Protein AF-A0A0F9AA52-F1 (afdb_monomer)

pLDDT: mean 76.57, std 18.31, range [32.09, 97.06]

Nearest PDB structures (foldseek):
  6oxn-assembly1_A-2  TM=2.997E-01  e=2.440E-01  Escherichia coli BL21(DE3)
  8rly-assembly2_B  TM=2.394E-01  e=6.814E-01  Escherichia coli
  5o0i-assembly1_A  TM=4.677E-01  e=6.040E+00  Pyrococcus horikoshii OT3
  4ex4-assembly1_A  TM=4.366E-01  e=6.040E+00  Mycobacterium leprae Br4923
  4gh1-assembly1_A-2  TM=2.525E-01  e=6.040E+00  Zymomonas mobilis subsp. mobilis ZM4 = ATCC 31821

Organism: NCBI:txid412755

Structure (mmCIF, N/CA/C/O backbone):
data_AF-A0A0F9AA52-F1
#
_entry.id   AF-A0A0F9AA52-F1
#
loop_
_atom_site.group_PDB
_atom_site.id
_atom_site.type_symbol
_atom_site.label_atom_id
_atom_site.label_alt_id
_atom_site.label_comp_id
_atom_site.label_asym_id
_atom_site.label_entity_id
_atom_site.label_seq_id
_atom_site.pdbx_PDB_ins_code
_atom_site.Cartn_x
_atom_site.Cartn_y
_atom_site.Cartn_z
_atom_site.occupancy
_atom_site.B_iso_or_equiv
_atom_site.auth_seq_id
_atom_site.auth_comp_id
_atom_site.auth_asym_id
_atom_site.auth_atom_id
_atom_site.pdbx_PDB_model_num
ATOM 1 N N . MET A 1 1 ? -30.102 2.429 9.470 1.00 42.22 1 MET A N 1
ATOM 2 C CA . MET A 1 1 ? -28.925 2.432 8.576 1.00 42.22 1 MET A CA 1
ATOM 3 C C . MET A 1 1 ? -27.867 1.550 9.215 1.00 42.22 1 MET A C 1
ATOM 5 O O . MET A 1 1 ? -27.402 1.888 10.298 1.00 42.22 1 MET A O 1
ATOM 9 N N . SER A 1 2 ? -27.562 0.388 8.636 1.00 48.06 2 SER A N 1
ATOM 10 C C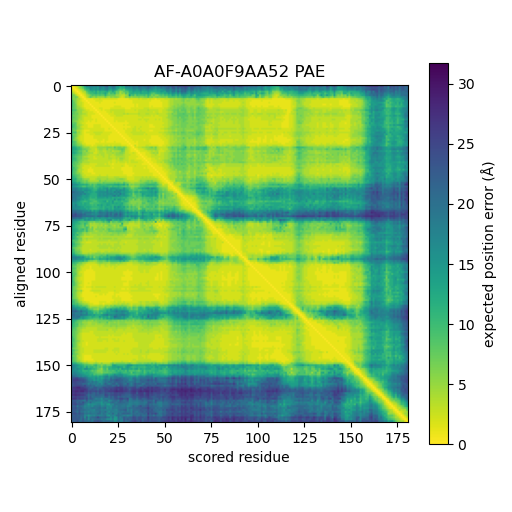A . SER A 1 2 ? -26.430 -0.429 9.088 1.00 48.06 2 SER A CA 1
ATOM 11 C C . SER A 1 2 ? -25.152 0.384 8.902 1.00 48.06 2 SER A C 1
ATOM 13 O O . SER A 1 2 ? -24.960 0.970 7.838 1.00 48.06 2 SER A O 1
ATOM 15 N N . LYS A 1 3 ? -24.297 0.462 9.927 1.00 56.09 3 LYS A N 1
ATOM 16 C CA . LYS A 1 3 ? -22.963 1.048 9.761 1.00 56.09 3 LYS A CA 1
ATOM 17 C C . LYS A 1 3 ? -22.238 0.217 8.706 1.00 56.09 3 LYS A C 1
ATOM 19 O O . LYS A 1 3 ? -22.010 -0.969 8.925 1.00 56.09 3 LYS A O 1
ATOM 24 N N . GLU A 1 4 ? -21.941 0.821 7.564 1.00 70.25 4 GLU A N 1
ATOM 25 C CA . GLU A 1 4 ? -21.125 0.190 6.535 1.00 70.25 4 GLU A CA 1
ATOM 26 C C . GLU A 1 4 ? -19.786 -0.224 7.162 1.00 70.25 4 GLU A C 1
ATOM 28 O O . GLU A 1 4 ? -19.151 0.562 7.876 1.00 70.25 4 GLU A O 1
ATOM 33 N N . LYS A 1 5 ? -19.397 -1.493 6.987 1.00 74.44 5 LYS A N 1
ATOM 34 C CA . LYS A 1 5 ? -18.153 -2.020 7.556 1.00 74.44 5 LYS A CA 1
ATOM 35 C C . LYS A 1 5 ? -16.998 -1.274 6.888 1.00 74.44 5 LYS A C 1
ATOM 37 O O . LYS A 1 5 ? -16.797 -1.399 5.685 1.00 74.44 5 LYS A O 1
ATOM 42 N N . ILE A 1 6 ? -16.251 -0.490 7.668 1.00 80.75 6 ILE A N 1
ATOM 43 C CA . ILE A 1 6 ? -15.079 0.242 7.174 1.00 80.75 6 ILE A CA 1
ATOM 44 C C . ILE A 1 6 ? -14.103 -0.770 6.571 1.00 80.75 6 ILE A C 1
ATOM 46 O O . ILE A 1 6 ? -13.576 -1.622 7.288 1.00 80.75 6 ILE A O 1
ATOM 50 N N . ARG A 1 7 ? -13.856 -0.660 5.264 1.00 89.81 7 ARG A N 1
ATOM 51 C CA . ARG A 1 7 ? -12.915 -1.528 4.553 1.00 89.81 7 ARG A CA 1
ATOM 52 C C . ARG A 1 7 ? -11.480 -1.135 4.894 1.00 89.81 7 ARG A C 1
ATOM 54 O O . ARG A 1 7 ? -11.094 0.029 4.724 1.00 89.81 7 ARG A O 1
ATOM 61 N N . LYS A 1 8 ? -10.702 -2.106 5.378 1.00 95.75 8 LYS A N 1
ATOM 62 C CA . LYS A 1 8 ? -9.285 -1.953 5.722 1.00 95.75 8 LYS A CA 1
ATOM 63 C C . LYS A 1 8 ? -8.436 -2.833 4.813 1.00 95.75 8 LYS A C 1
ATOM 65 O O . LYS A 1 8 ? -8.805 -3.975 4.552 1.00 95.75 8 LYS A O 1
ATOM 70 N N . VAL A 1 9 ? -7.292 -2.316 4.387 1.00 97.06 9 VAL A N 1
ATOM 71 C CA . VAL A 1 9 ? -6.284 -3.083 3.652 1.00 97.06 9 VAL A CA 1
ATOM 72 C C . VAL A 1 9 ? -4.943 -3.000 4.364 1.00 97.06 9 VAL A C 1
ATOM 74 O O . VAL A 1 9 ? -4.568 -1.937 4.863 1.00 97.06 9 VAL A O 1
ATOM 77 N N . ALA A 1 10 ? -4.230 -4.119 4.408 1.00 96.25 10 ALA A N 1
ATOM 78 C CA . ALA A 1 10 ? -2.835 -4.186 4.813 1.00 96.25 10 ALA A CA 1
ATOM 79 C C . ALA A 1 10 ? -1.986 -4.562 3.597 1.00 96.25 10 ALA A C 1
ATOM 81 O O . ALA A 1 10 ? -2.116 -5.661 3.069 1.00 96.25 10 ALA A O 1
ATOM 82 N N . ILE A 1 11 ? -1.129 -3.642 3.165 1.00 95.88 11 ILE A N 1
ATOM 83 C CA . ILE A 1 11 ? -0.103 -3.859 2.147 1.00 95.88 11 ILE A CA 1
ATOM 84 C C . ILE A 1 11 ? 1.142 -4.374 2.869 1.00 95.88 11 ILE A C 1
ATOM 86 O O . ILE A 1 11 ? 1.668 -3.697 3.757 1.00 95.88 11 ILE A O 1
ATOM 90 N N . VAL A 1 12 ? 1.584 -5.578 2.520 1.00 94.12 12 VAL A N 1
ATOM 91 C CA . VAL A 1 12 ? 2.629 -6.309 3.233 1.00 94.12 12 VAL A CA 1
ATOM 92 C C . VAL A 1 12 ? 3.787 -6.657 2.299 1.00 94.12 12 VAL A C 1
ATOM 94 O O . VAL A 1 12 ? 3.625 -7.366 1.305 1.00 94.12 12 VAL A O 1
ATOM 97 N N . GLY A 1 13 ? 4.964 -6.135 2.633 1.00 91.81 13 GLY A N 1
ATOM 98 C CA . GLY A 1 13 ? 6.239 -6.461 2.006 1.00 91.81 13 GLY A CA 1
ATOM 99 C C . GLY A 1 13 ? 6.989 -7.579 2.725 1.00 91.81 13 GLY A C 1
ATOM 100 O O . GLY A 1 13 ? 6.417 -8.313 3.525 1.00 91.81 13 GLY A O 1
ATOM 101 N N . ASN A 1 14 ? 8.274 -7.720 2.418 1.00 88.25 14 ASN A N 1
ATOM 102 C CA . ASN A 1 14 ? 9.142 -8.809 2.883 1.00 88.25 14 ASN A CA 1
ATOM 103 C C . ASN A 1 14 ? 10.130 -8.396 3.990 1.00 88.25 14 ASN A C 1
ATOM 105 O O . ASN A 1 14 ? 10.994 -9.174 4.386 1.00 88.25 14 ASN A O 1
ATOM 109 N N . HIS A 1 15 ? 10.036 -7.170 4.507 1.00 87.62 15 HIS A N 1
ATOM 110 C CA . HIS A 1 15 ? 10.884 -6.725 5.615 1.00 87.62 15 HIS A CA 1
ATOM 111 C C . HIS A 1 15 ? 10.317 -7.117 6.982 1.00 87.62 15 HIS A C 1
ATOM 113 O O . HIS A 1 15 ? 9.178 -7.563 7.112 1.00 87.62 15 HIS A O 1
ATOM 119 N N . ILE A 1 16 ? 11.125 -6.925 8.029 1.00 86.31 16 ILE A N 1
ATOM 120 C CA . ILE A 1 16 ? 10.879 -7.438 9.385 1.00 86.31 16 ILE A CA 1
ATOM 121 C C . ILE A 1 16 ? 9.518 -7.042 9.979 1.00 86.31 16 ILE A C 1
ATOM 123 O O . ILE A 1 16 ? 8.905 -7.852 10.670 1.00 86.31 16 ILE A O 1
ATOM 127 N N . THR A 1 17 ? 9.011 -5.847 9.660 1.00 87.12 17 THR A N 1
ATOM 128 C CA . THR A 1 17 ? 7.725 -5.336 10.166 1.00 87.12 17 THR A CA 1
ATOM 129 C C . THR A 1 17 ? 6.505 -6.001 9.516 1.00 87.12 17 THR A C 1
ATOM 131 O O . THR A 1 17 ? 5.385 -5.804 9.977 1.00 87.12 17 THR A O 1
ATOM 134 N N . SER A 1 18 ? 6.680 -6.841 8.485 1.00 90.25 18 SER A N 1
ATOM 135 C CA . SER A 1 18 ? 5.609 -7.702 7.940 1.00 90.25 18 SER A CA 1
ATOM 136 C C . SER A 1 18 ? 5.022 -8.652 8.991 1.00 90.25 18 SER A C 1
ATOM 138 O O . SER A 1 18 ? 3.844 -9.010 8.938 1.00 90.25 18 SER A O 1
ATOM 140 N N . ARG A 1 19 ? 5.831 -9.025 9.989 1.00 89.19 19 ARG A N 1
ATOM 141 C CA . ARG A 1 19 ? 5.448 -9.899 11.106 1.00 89.19 19 ARG A CA 1
ATOM 142 C C . ARG A 1 19 ? 4.463 -9.241 12.068 1.00 89.19 19 ARG A C 1
ATOM 144 O O . ARG A 1 19 ? 3.745 -9.954 12.763 1.00 89.19 19 ARG A O 1
ATOM 151 N N . ASP A 1 20 ? 4.408 -7.911 12.067 1.00 90.06 20 ASP A N 1
ATOM 152 C CA . ASP A 1 20 ? 3.518 -7.120 12.918 1.00 90.06 20 ASP A CA 1
ATOM 153 C C . ASP A 1 20 ? 2.136 -6.905 12.276 1.00 90.06 20 ASP A C 1
ATOM 155 O O . ASP A 1 20 ? 1.244 -6.317 12.894 1.00 90.06 20 ASP A O 1
ATOM 159 N N . ALA A 1 21 ? 1.938 -7.367 11.033 1.00 92.69 21 ALA A N 1
ATOM 160 C CA . ALA A 1 21 ? 0.642 -7.301 10.376 1.00 92.69 21 ALA A CA 1
ATOM 161 C C . ALA A 1 21 ? -0.396 -8.152 11.145 1.00 92.69 21 ALA A C 1
ATOM 163 O O . ALA A 1 21 ? -0.086 -9.262 11.591 1.00 92.69 21 ALA A O 1
ATOM 164 N N . PRO A 1 22 ? -1.645 -7.674 11.299 1.00 93.94 22 PRO A N 1
ATOM 165 C CA . PRO A 1 22 ? -2.657 -8.326 12.129 1.00 93.94 22 PRO A CA 1
ATOM 166 C C . PRO A 1 22 ? -3.325 -9.502 11.404 1.00 93.94 22 PRO A C 1
ATOM 168 O O . PRO A 1 22 ? -4.527 -9.478 11.176 1.00 93.94 22 PRO A O 1
ATOM 171 N N . TRP A 1 23 ? -2.556 -10.521 11.015 1.00 92.06 23 TRP A N 1
ATOM 172 C CA . TRP A 1 23 ? -2.975 -11.610 10.116 1.00 92.06 23 TRP A CA 1
ATOM 173 C C . TRP A 1 23 ? -4.284 -12.326 10.491 1.00 92.06 23 TRP A C 1
ATOM 175 O O . TRP A 1 23 ? -4.967 -12.845 9.608 1.00 92.06 23 TRP A O 1
ATOM 185 N N . ASP A 1 24 ? -4.643 -12.320 11.774 1.00 92.62 24 ASP A N 1
ATOM 186 C CA . ASP A 1 24 ? -5.857 -12.951 12.298 1.00 92.62 24 ASP A CA 1
ATOM 187 C C . ASP A 1 24 ? -7.088 -12.009 12.295 1.00 92.62 24 ASP A C 1
ATOM 189 O O . ASP A 1 24 ? -8.199 -12.446 12.579 1.00 92.62 24 ASP A O 1
ATOM 193 N N . ASP A 1 25 ? -6.935 -10.717 11.968 1.00 92.69 25 ASP A N 1
ATOM 194 C CA . ASP A 1 25 ? -8.041 -9.749 11.902 1.00 92.69 25 ASP A CA 1
ATOM 195 C C . ASP A 1 25 ? -8.786 -9.859 10.559 1.00 92.69 25 ASP A C 1
ATOM 197 O O . ASP A 1 25 ? -8.340 -9.377 9.513 1.00 92.69 25 ASP A O 1
ATOM 201 N N . GLU A 1 26 ? -9.969 -10.475 10.587 1.00 90.56 26 GLU A N 1
ATOM 202 C CA . GLU A 1 26 ? -10.873 -10.633 9.437 1.00 90.56 26 GLU A CA 1
ATOM 203 C C . GLU A 1 26 ? -11.421 -9.312 8.866 1.00 90.56 26 GLU A C 1
ATOM 205 O O . GLU A 1 26 ? -12.070 -9.299 7.819 1.00 90.56 26 GLU A O 1
ATOM 210 N N . ALA A 1 27 ? -11.205 -8.173 9.529 1.00 91.62 27 ALA A N 1
ATOM 211 C CA . ALA A 1 27 ? -11.545 -6.867 8.971 1.00 91.62 27 ALA A CA 1
ATOM 212 C C . ALA A 1 27 ? -10.534 -6.374 7.924 1.00 91.62 27 ALA A C 1
ATOM 214 O O . ALA A 1 27 ? -10.813 -5.370 7.264 1.00 91.62 27 ALA A O 1
ATOM 215 N N . PHE A 1 28 ? -9.380 -7.036 7.795 1.00 94.56 28 PHE A N 1
ATOM 216 C CA . PHE A 1 28 ? -8.339 -6.684 6.838 1.00 94.56 28 PHE A CA 1
ATOM 217 C C . PHE A 1 28 ? -8.375 -7.553 5.587 1.00 94.56 28 PHE A C 1
ATOM 219 O O . PHE A 1 28 ? -8.384 -8.785 5.666 1.00 94.56 28 PHE A O 1
ATOM 226 N N . ASP A 1 29 ? -8.263 -6.890 4.441 1.00 95.38 29 ASP A N 1
ATOM 227 C CA . ASP A 1 29 ? -7.790 -7.508 3.209 1.00 95.38 29 ASP A CA 1
ATOM 228 C C . ASP A 1 29 ? -6.262 -7.398 3.163 1.00 95.38 29 ASP A C 1
ATOM 230 O O . ASP A 1 29 ? -5.708 -6.301 3.239 1.00 95.38 29 ASP A O 1
ATOM 234 N N . PHE A 1 30 ? -5.569 -8.533 3.071 1.00 94.62 30 PHE A N 1
ATOM 235 C CA . PHE A 1 30 ? -4.106 -8.567 3.022 1.00 94.62 30 PHE A CA 1
ATOM 236 C C . PHE A 1 30 ? -3.618 -8.617 1.581 1.00 94.62 30 PHE A C 1
ATOM 238 O O . PHE A 1 30 ? -3.973 -9.525 0.826 1.00 94.62 30 PHE A O 1
ATOM 245 N N . TRP A 1 31 ? -2.818 -7.630 1.201 1.00 95.44 31 TRP A N 1
ATOM 246 C CA . TRP A 1 31 ? -2.202 -7.500 -0.111 1.00 95.44 31 TRP A CA 1
ATOM 247 C C . TRP A 1 31 ? -0.704 -7.696 0.037 1.00 95.44 31 TRP A C 1
ATOM 249 O O . TRP A 1 31 ? -0.084 -7.028 0.859 1.00 95.44 31 TRP A O 1
ATOM 259 N N . ILE A 1 32 ? -0.122 -8.591 -0.750 1.00 92.81 32 ILE A N 1
ATOM 260 C CA . ILE A 1 32 ? 1.312 -8.890 -0.686 1.00 92.81 32 ILE A CA 1
ATOM 261 C C . ILE A 1 32 ? 2.000 -8.520 -1.996 1.00 92.81 32 ILE A C 1
ATOM 263 O O . ILE A 1 32 ? 1.380 -8.572 -3.058 1.00 92.81 32 ILE A O 1
ATOM 267 N N . ILE A 1 33 ? 3.283 -8.180 -1.927 1.00 89.31 33 ILE A N 1
ATOM 268 C CA . ILE A 1 33 ? 4.146 -8.012 -3.108 1.00 89.31 33 ILE A CA 1
ATOM 269 C C . ILE A 1 33 ? 4.919 -9.299 -3.414 1.00 89.31 33 ILE A C 1
ATOM 271 O O . ILE A 1 33 ? 5.107 -10.139 -2.535 1.00 89.31 33 ILE A O 1
ATOM 275 N N . ASN A 1 34 ? 5.411 -9.433 -4.647 1.00 81.25 34 ASN A N 1
ATOM 276 C CA . ASN A 1 34 ? 6.271 -10.526 -5.131 1.00 81.25 34 ASN A CA 1
ATOM 277 C C . ASN A 1 34 ? 7.322 -11.026 -4.122 1.00 81.25 34 ASN A C 1
ATOM 279 O O . ASN A 1 34 ? 7.443 -12.230 -3.909 1.00 81.25 34 ASN A O 1
ATOM 283 N N . GLY A 1 35 ? 8.043 -10.125 -3.449 1.00 79.31 35 GLY A N 1
ATOM 284 C CA . GLY A 1 35 ? 9.078 -10.512 -2.488 1.00 79.31 35 GLY A CA 1
ATOM 285 C C . GLY A 1 35 ? 8.554 -11.181 -1.212 1.00 79.31 35 GLY A C 1
ATOM 286 O O . GLY A 1 35 ? 9.306 -11.901 -0.564 1.00 79.31 35 GLY A O 1
ATOM 287 N N . ALA A 1 36 ? 7.289 -10.956 -0.847 1.00 85.19 36 ALA A N 1
ATOM 288 C CA . ALA A 1 36 ? 6.723 -11.338 0.449 1.00 85.19 36 ALA A CA 1
ATOM 289 C C . ALA A 1 36 ? 6.115 -12.747 0.467 1.00 85.19 36 ALA A C 1
ATOM 291 O O . ALA A 1 36 ? 5.778 -13.254 1.533 1.00 85.19 36 ALA A O 1
ATOM 292 N N . ILE A 1 37 ? 5.975 -13.400 -0.692 1.00 81.56 37 ILE A N 1
ATOM 293 C CA . ILE A 1 37 ? 5.234 -14.663 -0.831 1.00 81.56 37 ILE A CA 1
ATOM 294 C C . ILE A 1 37 ? 5.744 -15.783 0.093 1.00 81.56 37 ILE A C 1
ATOM 296 O O . ILE A 1 37 ? 4.960 -16.597 0.576 1.00 81.56 37 ILE A O 1
ATOM 300 N N . LYS A 1 38 ? 7.051 -15.804 0.378 1.00 79.88 38 LYS A N 1
ATOM 301 C CA . LYS A 1 38 ? 7.685 -16.794 1.264 1.00 79.88 38 LYS A CA 1
ATOM 302 C C . LYS A 1 38 ? 7.475 -16.487 2.748 1.00 79.88 38 LYS A C 1
ATOM 304 O O . LYS A 1 38 ? 7.453 -17.405 3.557 1.00 79.88 38 LYS A O 1
ATOM 309 N N . ASP A 1 39 ? 7.302 -15.217 3.101 1.00 81.88 39 ASP A N 1
ATOM 310 C CA . ASP A 1 39 ? 7.172 -14.766 4.492 1.00 81.88 39 ASP A CA 1
ATOM 311 C C . ASP A 1 39 ? 5.733 -14.872 5.018 1.00 81.88 39 ASP A C 1
ATOM 313 O O . ASP A 1 39 ? 5.482 -14.729 6.216 1.00 81.88 39 ASP A O 1
ATOM 317 N N . VAL A 1 40 ? 4.779 -15.136 4.122 1.00 82.50 40 VAL A N 1
ATOM 318 C CA . VAL A 1 40 ? 3.338 -15.183 4.411 1.00 82.50 40 VAL A CA 1
ATOM 319 C C . VAL A 1 40 ? 2.747 -16.584 4.239 1.00 82.50 40 VAL A C 1
ATOM 321 O O . VAL A 1 40 ? 1.531 -16.744 4.124 1.00 82.50 40 VAL A O 1
ATOM 324 N N . GLU A 1 41 ? 3.588 -17.620 4.228 1.00 82.56 41 GLU A N 1
ATOM 325 C CA . GLU A 1 41 ? 3.130 -19.007 4.155 1.00 82.56 41 GLU A CA 1
ATOM 326 C C . GLU A 1 41 ? 2.133 -19.320 5.289 1.00 82.56 41 GLU A C 1
ATOM 328 O O . GLU A 1 41 ? 2.341 -18.987 6.458 1.00 82.56 41 GLU A O 1
ATOM 333 N N . GLY A 1 42 ? 0.998 -19.927 4.926 1.00 83.44 42 GLY A N 1
ATOM 334 C CA . GLY A 1 42 ? -0.091 -20.233 5.857 1.00 83.44 42 GLY A CA 1
ATOM 335 C C . GLY A 1 42 ? -0.926 -19.026 6.308 1.00 83.44 42 GLY A C 1
ATOM 336 O O . GLY A 1 42 ? -1.817 -19.195 7.140 1.00 83.44 42 GLY A O 1
ATOM 337 N N . LYS A 1 43 ? -0.678 -17.819 5.783 1.00 88.62 43 LYS A N 1
ATOM 338 C CA . LYS A 1 43 ? -1.475 -16.620 6.082 1.00 88.62 43 LYS A CA 1
ATOM 339 C C . LYS A 1 43 ? -2.634 -16.440 5.103 1.00 88.62 43 LYS A C 1
ATOM 341 O O . LYS A 1 43 ? -2.586 -16.874 3.954 1.00 88.62 43 LYS A O 1
ATOM 346 N N . ARG A 1 44 ? -3.685 -15.749 5.558 1.00 89.12 44 ARG A N 1
ATOM 347 C CA . ARG A 1 44 ? -4.798 -15.322 4.703 1.00 89.12 44 ARG A CA 1
ATOM 348 C C . ARG A 1 44 ? -4.356 -14.123 3.870 1.00 89.12 44 ARG A C 1
ATOM 350 O O . ARG A 1 44 ? -4.175 -13.033 4.402 1.00 89.12 44 ARG A O 1
ATOM 357 N N . VAL A 1 45 ? -4.222 -14.330 2.567 1.00 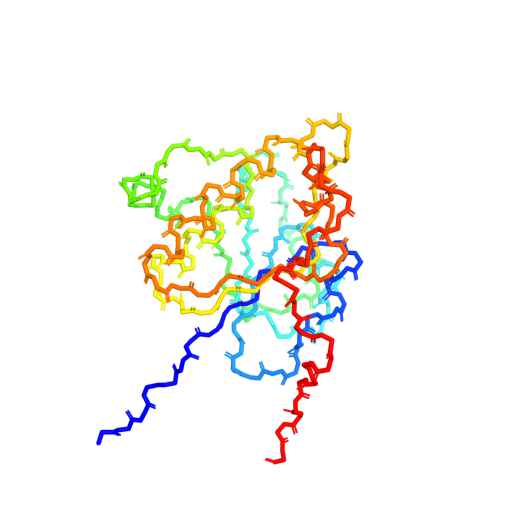90.56 45 VAL A N 1
ATOM 358 C CA . VAL A 1 45 ? -3.891 -13.293 1.585 1.00 90.56 45 VAL A CA 1
ATOM 359 C C . VAL A 1 45 ? -5.108 -13.090 0.691 1.00 90.56 45 VAL A C 1
ATOM 361 O O . VAL A 1 45 ? -5.706 -14.060 0.244 1.00 90.56 45 VAL A O 1
ATOM 364 N N . ALA A 1 46 ? -5.504 -11.839 0.470 1.00 91.56 46 ALA A N 1
ATOM 365 C CA . ALA A 1 46 ? -6.601 -11.496 -0.433 1.00 91.56 46 ALA A CA 1
ATOM 366 C C . ALA A 1 46 ? -6.096 -11.290 -1.867 1.00 91.56 46 ALA A C 1
ATOM 368 O O . ALA A 1 46 ? -6.736 -11.735 -2.816 1.00 91.56 46 ALA A O 1
ATOM 369 N N . LYS A 1 47 ? -4.949 -10.615 -2.023 1.00 91.19 47 LYS A N 1
ATOM 370 C CA . LYS A 1 47 ? -4.352 -10.324 -3.330 1.00 91.19 47 LYS A CA 1
ATOM 371 C C . LYS A 1 47 ? -2.834 -10.453 -3.298 1.00 91.19 47 LYS A C 1
ATOM 373 O O . LYS A 1 47 ? -2.192 -9.975 -2.361 1.00 91.19 47 LYS A O 1
ATOM 378 N N . TRP A 1 48 ? -2.270 -11.041 -4.345 1.00 89.44 48 TRP A N 1
ATOM 379 C CA . TRP A 1 48 ? -0.838 -11.017 -4.618 1.00 89.44 48 TRP A CA 1
ATOM 380 C C . TRP A 1 48 ? -0.575 -10.099 -5.805 1.00 89.44 48 TRP A C 1
ATOM 382 O O . TRP A 1 48 ? -1.095 -10.318 -6.892 1.00 89.44 48 TRP A O 1
ATOM 392 N N . PHE A 1 49 ? 0.225 -9.061 -5.597 1.00 88.31 49 PHE A N 1
ATOM 393 C CA . PHE A 1 49 ? 0.610 -8.142 -6.651 1.00 88.31 49 PHE A CA 1
ATOM 394 C C . PHE A 1 49 ? 1.984 -8.498 -7.176 1.00 88.31 49 PHE A C 1
ATOM 396 O O . PHE A 1 49 ? 2.997 -8.395 -6.473 1.00 88.31 49 PHE A O 1
ATOM 403 N N . ASP A 1 50 ? 1.987 -8.868 -8.446 1.00 83.44 50 ASP A N 1
ATOM 404 C CA . ASP A 1 50 ? 3.193 -9.069 -9.213 1.00 83.44 50 ASP A CA 1
ATOM 405 C C . ASP A 1 50 ? 3.133 -8.210 -10.468 1.00 83.44 50 ASP A C 1
ATOM 407 O O . ASP A 1 50 ? 2.725 -8.638 -11.546 1.00 83.44 50 ASP A O 1
ATOM 411 N N . LEU A 1 51 ? 3.503 -6.948 -10.273 1.00 80.38 51 LEU A N 1
ATOM 412 C CA . LEU A 1 51 ? 3.489 -5.921 -11.307 1.00 80.38 51 LEU A CA 1
ATOM 413 C C . LEU A 1 51 ? 4.749 -5.960 -12.181 1.00 80.38 51 LEU A C 1
ATOM 415 O O . LEU A 1 51 ? 5.042 -4.987 -12.866 1.00 80.38 51 LEU A O 1
ATOM 419 N N . HIS A 1 52 ? 5.523 -7.045 -12.141 1.00 78.38 52 HIS A N 1
ATOM 420 C CA . HIS A 1 52 ? 6.592 -7.242 -13.110 1.00 78.38 52 HIS A CA 1
ATOM 421 C C . HIS A 1 52 ? 5.987 -7.651 -14.448 1.00 78.38 52 HIS A C 1
ATOM 423 O O . HIS A 1 52 ? 4.914 -8.250 -14.518 1.00 78.38 52 HIS A O 1
ATOM 429 N N . ASP A 1 53 ? 6.708 -7.379 -15.525 1.00 72.00 53 ASP A N 1
ATOM 430 C CA . ASP A 1 53 ? 6.426 -8.027 -16.794 1.00 72.00 53 ASP A CA 1
ATOM 431 C C . ASP A 1 53 ? 6.780 -9.518 -16.670 1.00 72.00 53 ASP A C 1
ATOM 433 O O . ASP A 1 53 ? 7.944 -9.888 -16.489 1.00 72.00 53 ASP A O 1
ATOM 437 N N . TRP A 1 54 ? 5.771 -10.388 -16.735 1.00 69.06 54 TRP A N 1
ATOM 438 C CA . TRP A 1 54 ? 5.950 -11.835 -16.586 1.00 69.06 54 TRP A CA 1
ATOM 439 C C . TRP A 1 54 ? 6.778 -12.448 -17.715 1.00 69.06 54 TRP A C 1
ATOM 441 O O . TRP A 1 54 ? 7.407 -13.487 -17.505 1.00 69.06 54 TRP A O 1
ATOM 451 N N . SER A 1 55 ? 6.843 -11.791 -18.878 1.00 66.25 55 SER A N 1
ATOM 452 C CA . SER A 1 55 ? 7.750 -12.196 -19.954 1.00 66.25 55 SER A CA 1
ATOM 453 C C . SER A 1 55 ? 9.223 -12.000 -19.573 1.00 66.25 55 SER A C 1
ATOM 455 O O . SER A 1 55 ? 10.092 -12.707 -20.079 1.00 66.25 55 SER A O 1
ATOM 457 N N . ILE A 1 56 ? 9.499 -11.095 -18.628 1.00 60.56 56 ILE A N 1
ATOM 458 C CA . ILE A 1 56 ? 10.839 -10.764 -18.133 1.00 60.56 56 ILE A CA 1
ATOM 459 C C . ILE A 1 56 ? 11.145 -11.512 -16.828 1.00 60.56 56 ILE A C 1
ATOM 461 O O . ILE A 1 56 ? 12.281 -11.926 -16.595 1.00 60.56 56 ILE A O 1
ATOM 465 N N . ALA A 1 57 ? 10.136 -11.732 -15.983 1.00 61.06 57 ALA A N 1
ATOM 466 C CA . ALA A 1 57 ? 10.301 -12.325 -14.657 1.00 61.06 57 ALA A CA 1
ATOM 467 C C . ALA A 1 57 ? 10.595 -13.842 -14.658 1.00 61.06 57 ALA A C 1
ATOM 469 O O . ALA A 1 57 ? 10.853 -14.413 -13.599 1.00 61.06 57 ALA A O 1
ATOM 470 N N . ASN A 1 58 ? 10.606 -14.501 -15.827 1.00 59.06 58 ASN A N 1
ATOM 471 C CA . ASN A 1 58 ? 10.890 -15.936 -15.987 1.00 59.06 58 ASN A CA 1
ATOM 472 C C . ASN A 1 58 ? 10.056 -16.837 -15.055 1.00 59.06 58 ASN A C 1
ATOM 474 O O . ASN A 1 58 ? 10.530 -17.881 -14.593 1.00 59.06 58 ASN A O 1
ATOM 478 N N . TYR A 1 59 ? 8.807 -16.457 -14.774 1.00 63.72 59 TYR A N 1
ATOM 479 C CA . TYR A 1 59 ? 7.906 -17.293 -13.991 1.00 63.72 59 TYR A CA 1
ATOM 480 C C . TYR A 1 59 ? 7.532 -18.537 -14.791 1.00 63.72 59 TYR A C 1
ATOM 482 O O . TYR A 1 59 ? 6.676 -18.523 -15.672 1.00 63.72 59 TYR A O 1
ATOM 490 N N . THR A 1 60 ? 8.212 -19.640 -14.496 1.00 62.56 60 THR A N 1
ATOM 491 C CA . THR A 1 60 ? 7.871 -20.941 -15.062 1.00 62.56 60 THR A CA 1
ATOM 492 C C . THR A 1 60 ? 6.662 -21.520 -14.323 1.00 62.56 60 THR A C 1
ATOM 494 O O . THR A 1 60 ? 6.476 -21.253 -13.132 1.00 62.56 60 THR A O 1
ATOM 497 N N . PRO A 1 61 ? 5.858 -22.385 -14.966 1.00 64.94 61 PRO A N 1
ATOM 498 C CA . PRO A 1 61 ? 4.841 -23.164 -14.264 1.00 64.94 61 PRO A CA 1
ATOM 499 C C . PRO A 1 61 ? 5.391 -23.919 -13.042 1.00 64.94 61 PRO A C 1
ATOM 501 O O . PRO A 1 61 ? 4.654 -24.151 -12.090 1.00 64.94 61 PRO A O 1
ATOM 504 N N . ASP A 1 62 ? 6.680 -24.275 -13.041 1.00 67.00 62 ASP A N 1
ATOM 505 C CA . ASP A 1 62 ? 7.363 -24.882 -11.894 1.00 67.00 62 ASP A CA 1
ATOM 506 C C . ASP A 1 62 ? 7.588 -23.902 -10.738 1.00 67.00 62 ASP A C 1
ATOM 508 O O . ASP A 1 62 ? 7.387 -24.281 -9.588 1.00 67.00 62 ASP A O 1
ATOM 512 N N . TYR A 1 63 ? 7.913 -22.633 -11.008 1.00 68.44 63 TYR A N 1
ATOM 513 C CA . TYR A 1 63 ? 8.010 -21.613 -9.959 1.00 68.44 63 TYR A CA 1
ATOM 514 C C . TYR A 1 63 ? 6.697 -21.494 -9.175 1.00 68.44 63 TYR A C 1
ATOM 516 O O . TYR A 1 63 ? 6.707 -21.508 -7.946 1.00 68.44 63 TYR A O 1
ATOM 524 N N . LEU A 1 64 ? 5.560 -21.477 -9.881 1.00 67.94 64 LEU A N 1
ATOM 525 C CA . LEU A 1 64 ? 4.232 -21.402 -9.264 1.00 67.94 64 LEU A CA 1
ATOM 526 C C . LEU A 1 64 ? 3.898 -22.639 -8.413 1.00 67.94 64 LEU A C 1
ATOM 528 O O . LEU A 1 64 ? 3.213 -22.509 -7.404 1.00 67.94 64 LEU A O 1
ATOM 532 N N . LYS A 1 65 ? 4.415 -23.829 -8.758 1.00 66.81 65 LYS A N 1
ATOM 533 C CA . LYS A 1 65 ? 4.239 -25.052 -7.943 1.00 66.81 65 LYS A CA 1
ATOM 534 C C . LYS A 1 65 ? 4.958 -24.981 -6.595 1.00 66.81 65 LYS A C 1
ATOM 536 O O . LYS A 1 65 ? 4.584 -25.705 -5.677 1.00 66.81 65 LYS A O 1
ATOM 541 N N . HIS A 1 66 ? 5.989 -24.146 -6.482 1.00 64.69 66 HIS A N 1
ATOM 542 C CA . HIS A 1 66 ? 6.752 -23.950 -5.250 1.00 64.69 66 HIS A CA 1
ATOM 543 C C . HIS A 1 66 ? 6.215 -22.821 -4.376 1.00 64.69 66 HIS A C 1
ATOM 545 O O . HIS A 1 66 ? 6.737 -22.609 -3.284 1.00 64.69 66 HIS A O 1
ATOM 551 N N . ILE A 1 67 ? 5.190 -22.103 -4.8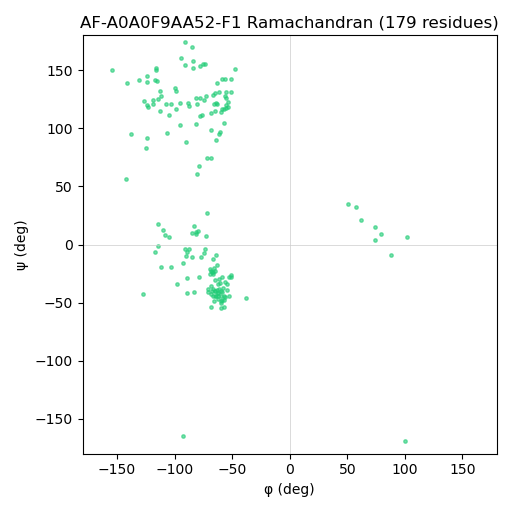34 1.00 64.25 67 ILE A N 1
ATOM 552 C CA . ILE A 1 67 ? 4.510 -21.102 -4.027 1.00 64.25 67 ILE A CA 1
ATOM 553 C C . ILE A 1 67 ? 3.569 -21.857 -3.081 1.00 64.25 67 ILE A C 1
ATOM 555 O O . ILE A 1 67 ? 2.578 -22.426 -3.539 1.00 64.25 67 ILE A O 1
ATOM 559 N N . PRO A 1 68 ? 3.841 -21.885 -1.762 1.00 54.81 68 PRO A N 1
ATOM 560 C CA . PRO A 1 68 ? 3.068 -22.682 -0.804 1.00 54.81 68 PRO A CA 1
ATOM 561 C C . PRO A 1 68 ? 1.669 -22.106 -0.536 1.00 54.81 68 PRO A C 1
ATOM 563 O O . PRO A 1 68 ? 0.926 -22.566 0.334 1.00 54.81 68 PRO A O 1
ATOM 566 N N . VAL A 1 69 ? 1.285 -21.082 -1.288 1.00 53.91 69 VAL A N 1
ATOM 567 C CA . VAL A 1 69 ? 0.029 -20.379 -1.135 1.00 53.91 69 VAL A CA 1
ATOM 568 C C . VAL A 1 69 ? -0.948 -21.007 -2.127 1.00 53.91 69 VAL A C 1
ATOM 570 O O . VAL A 1 69 ? -0.868 -20.803 -3.335 1.00 53.91 69 VAL A O 1
ATOM 573 N N . LYS A 1 70 ? -1.852 -21.847 -1.610 1.00 51.94 70 LYS A N 1
ATOM 574 C CA . LYS A 1 70 ? -2.996 -22.384 -2.366 1.00 51.94 70 LYS A CA 1
ATOM 575 C C . LYS A 1 70 ? -3.721 -21.247 -3.119 1.00 51.94 70 LYS A C 1
ATOM 577 O O . LYS A 1 70 ? -3.753 -20.134 -2.602 1.00 51.94 70 LYS A O 1
ATOM 582 N N . PRO A 1 71 ? -4.374 -21.524 -4.265 1.00 49.53 71 PRO A N 1
ATOM 583 C CA . PRO A 1 71 ? -4.821 -20.532 -5.261 1.00 49.53 71 PRO A CA 1
ATOM 584 C C . PRO A 1 71 ? -6.010 -19.643 -4.836 1.00 49.53 71 PRO A C 1
ATOM 586 O O . PRO A 1 71 ? -6.784 -19.200 -5.672 1.00 49.53 71 PRO A O 1
ATOM 589 N N . ALA A 1 72 ? -6.214 -19.403 -3.541 1.00 55.88 72 ALA A N 1
ATOM 590 C CA . ALA A 1 72 ? -7.378 -18.693 -3.015 1.00 55.88 72 ALA A CA 1
ATOM 591 C C . ALA A 1 72 ? -7.243 -17.158 -3.023 1.00 55.88 72 ALA A C 1
ATOM 593 O O . ALA A 1 72 ? -8.069 -16.484 -2.412 1.00 55.88 72 ALA A O 1
ATOM 594 N N . PHE A 1 73 ? -6.212 -16.606 -3.663 1.00 65.62 73 PHE A N 1
ATOM 595 C CA . PHE A 1 73 ? -5.994 -15.165 -3.749 1.00 65.62 73 PHE A CA 1
ATOM 596 C C . PHE A 1 73 ? -5.890 -14.733 -5.210 1.00 65.62 73 PHE A C 1
ATOM 598 O O . PHE A 1 73 ? -5.352 -15.463 -6.045 1.00 65.62 73 PHE A O 1
ATOM 605 N N . ASP A 1 74 ? -6.395 -13.536 -5.505 1.00 78.81 74 ASP A N 1
ATOM 606 C CA . ASP A 1 74 ? -6.281 -12.969 -6.846 1.00 78.81 74 ASP A CA 1
ATOM 607 C C . ASP A 1 74 ? -4.833 -12.538 -7.071 1.00 78.81 74 ASP A C 1
ATOM 609 O O . ASP A 1 74 ? -4.267 -11.783 -6.270 1.00 78.81 74 ASP A O 1
ATOM 613 N N . ILE A 1 75 ? -4.239 -12.983 -8.171 1.00 79.69 75 ILE A N 1
ATOM 614 C CA . ILE A 1 75 ? -3.008 -12.379 -8.666 1.00 79.69 75 ILE A CA 1
ATOM 615 C C . ILE A 1 75 ? -3.420 -11.130 -9.433 1.00 79.69 75 ILE A C 1
ATOM 617 O O . ILE A 1 75 ? -4.275 -11.217 -10.302 1.00 79.69 75 ILE A O 1
ATOM 621 N N . VAL A 1 76 ? -2.848 -9.981 -9.083 1.00 79.62 76 VAL A N 1
ATOM 622 C CA . VAL A 1 76 ? -3.016 -8.743 -9.843 1.00 79.62 76 VAL A CA 1
ATOM 623 C C . VAL A 1 76 ? -1.729 -8.489 -10.607 1.00 79.62 76 VAL A C 1
ATOM 625 O O . VAL A 1 76 ? -0.681 -8.201 -10.017 1.00 79.62 76 VAL A O 1
ATOM 628 N N . THR A 1 77 ? -1.834 -8.621 -11.920 1.00 79.69 77 THR A N 1
ATOM 629 C CA . THR A 1 77 ? -0.762 -8.364 -12.883 1.00 79.69 77 THR A CA 1
ATOM 630 C C . THR A 1 77 ? -0.793 -6.916 -13.373 1.00 79.69 77 THR A C 1
ATOM 632 O O . THR A 1 77 ? -1.712 -6.155 -13.058 1.00 79.69 77 THR A O 1
ATOM 635 N N . MET A 1 78 ? 0.210 -6.511 -14.162 1.00 75.44 78 MET A N 1
ATOM 636 C CA . MET A 1 78 ? 0.188 -5.187 -14.791 1.00 75.44 78 MET A CA 1
ATOM 637 C C . MET A 1 78 ? -1.043 -4.969 -15.681 1.00 75.44 78 MET A C 1
ATOM 639 O O . MET A 1 78 ? -1.589 -3.871 -15.681 1.00 75.44 78 MET A O 1
ATOM 643 N N . ASP A 1 79 ? -1.502 -5.994 -16.399 1.00 76.25 79 ASP A N 1
ATOM 644 C CA . ASP A 1 79 ? -2.622 -5.866 -17.340 1.00 76.25 79 ASP A CA 1
ATOM 645 C C . ASP A 1 79 ? -3.969 -5.632 -16.634 1.00 76.25 79 ASP A C 1
ATOM 647 O O . ASP A 1 79 ? -4.884 -5.038 -17.202 1.00 76.25 79 ASP A O 1
ATOM 651 N N . GLU A 1 80 ? -4.092 -6.071 -15.381 1.00 81.38 80 GLU A N 1
ATOM 652 C CA . GLU A 1 80 ? -5.304 -5.922 -14.565 1.00 81.38 80 GLU A CA 1
ATOM 653 C C . GLU A 1 80 ? -5.291 -4.655 -13.706 1.00 81.38 80 GLU A C 1
ATOM 655 O O . GLU A 1 80 ? -6.320 -4.240 -13.165 1.00 81.38 80 GLU A O 1
ATOM 660 N N . TYR A 1 81 ? -4.120 -4.046 -13.538 1.00 83.31 81 TYR A N 1
ATOM 661 C CA . TYR A 1 81 ? -3.958 -2.859 -12.722 1.00 83.31 81 TYR A CA 1
ATOM 662 C C . TYR A 1 81 ? -4.448 -1.618 -13.500 1.00 83.31 81 TYR A C 1
ATOM 664 O O . TYR A 1 81 ? -3.964 -1.362 -14.605 1.00 83.31 81 TYR A O 1
ATOM 672 N N . PRO A 1 82 ? -5.377 -0.802 -12.956 1.00 90.00 82 PRO A N 1
ATOM 673 C CA . PRO A 1 82 ? -5.984 0.323 -13.675 1.00 90.00 82 PRO A CA 1
ATOM 674 C C . PRO A 1 82 ? -5.044 1.538 -13.698 1.00 90.00 82 PRO A C 1
ATOM 676 O O . PRO A 1 82 ? -5.269 2.557 -13.040 1.00 90.00 82 PRO A O 1
ATOM 679 N N . TYR A 1 83 ? -3.925 1.402 -14.416 1.00 88.38 83 TYR A N 1
ATOM 680 C CA . TYR A 1 83 ? -2.841 2.383 -14.446 1.00 88.38 83 TYR A CA 1
ATOM 681 C C . TYR A 1 83 ? -3.322 3.762 -14.872 1.00 88.38 83 TYR A C 1
ATOM 683 O O . TYR A 1 83 ? -2.957 4.746 -14.236 1.00 88.38 83 TYR A O 1
ATOM 691 N N . ARG A 1 84 ? -4.140 3.840 -15.926 1.00 90.56 84 ARG A N 1
ATOM 692 C CA . ARG A 1 84 ? -4.589 5.123 -16.479 1.00 90.56 84 ARG A CA 1
ATOM 693 C C . ARG A 1 84 ? -5.462 5.867 -15.481 1.00 90.56 84 ARG A C 1
ATOM 695 O O . ARG A 1 84 ? -5.186 7.016 -15.170 1.00 90.56 84 ARG A O 1
ATOM 702 N N . GLU A 1 85 ? -6.446 5.186 -14.911 1.00 94.00 85 GLU A N 1
ATOM 703 C CA . GLU A 1 85 ? -7.375 5.753 -13.939 1.00 94.00 85 GLU A CA 1
ATOM 704 C C . GLU A 1 85 ? -6.653 6.201 -12.664 1.00 94.00 85 GLU A C 1
ATOM 706 O O . GLU A 1 85 ? -6.963 7.248 -12.094 1.00 94.00 85 GLU A O 1
ATOM 711 N N . ILE A 1 86 ? -5.672 5.417 -12.213 1.00 92.31 86 ILE A N 1
ATOM 712 C CA . ILE A 1 86 ? -4.845 5.761 -11.056 1.00 92.31 86 ILE A CA 1
ATOM 713 C C . ILE A 1 86 ? -3.932 6.948 -11.360 1.00 92.31 86 ILE A C 1
ATOM 715 O O . ILE A 1 86 ? -3.818 7.845 -10.523 1.00 92.31 86 ILE A O 1
ATOM 719 N N . MET A 1 87 ? -3.315 6.983 -12.542 1.00 90.81 87 MET A N 1
ATOM 720 C CA . MET A 1 87 ? -2.448 8.082 -12.968 1.00 90.81 87 MET A CA 1
ATOM 721 C C . MET A 1 87 ? -3.220 9.391 -13.123 1.00 90.81 87 MET A C 1
ATOM 723 O O . MET A 1 87 ? -2.781 10.425 -12.623 1.00 90.81 87 MET A O 1
ATOM 727 N N . ASP A 1 88 ? -4.400 9.343 -13.737 1.00 93.31 88 ASP A N 1
ATOM 728 C CA . ASP A 1 88 ? -5.264 10.512 -13.907 1.00 93.31 88 ASP A CA 1
ATOM 729 C C . ASP A 1 88 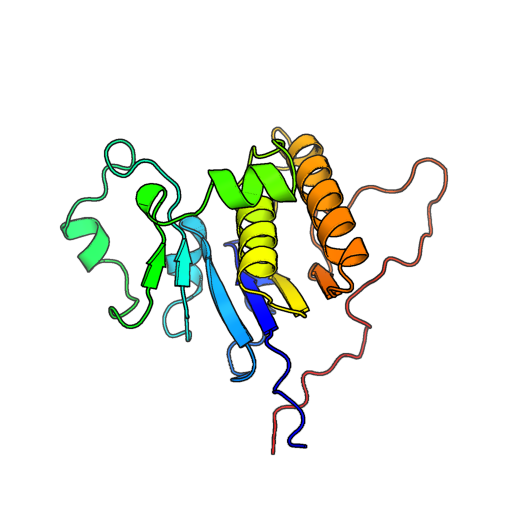? -5.715 11.085 -12.557 1.00 93.31 88 ASP A C 1
ATOM 731 O O . ASP A 1 88 ? -5.851 12.299 -12.403 1.00 93.31 88 ASP A O 1
ATOM 735 N N . ARG A 1 89 ? -5.916 10.222 -11.552 1.00 93.81 89 ARG A N 1
ATOM 736 C CA . ARG A 1 89 ? -6.369 10.631 -10.217 1.00 93.81 89 ARG A CA 1
ATOM 737 C C . ARG A 1 89 ? -5.246 11.116 -9.304 1.00 93.81 89 ARG A C 1
ATOM 739 O O . ARG A 1 89 ? -5.446 12.068 -8.553 1.00 93.81 89 ARG A O 1
ATOM 746 N N . TYR A 1 90 ? -4.096 10.447 -9.319 1.00 92.31 90 TYR A N 1
ATOM 747 C CA . TYR A 1 90 ? -3.047 10.631 -8.309 1.00 92.31 90 TYR A CA 1
ATOM 748 C C . TYR A 1 90 ? -1.716 11.166 -8.871 1.00 92.31 90 TYR A C 1
ATOM 750 O O . TYR A 1 90 ? -0.821 11.524 -8.099 1.00 92.31 90 TYR A O 1
ATOM 758 N N . GLY A 1 91 ? -1.588 11.294 -10.195 1.00 89.12 91 GLY A N 1
ATOM 759 C CA . GLY A 1 91 ? -0.405 11.807 -10.888 1.00 89.12 91 GLY A CA 1
ATOM 760 C C . GLY A 1 91 ? 0.484 10.708 -11.477 1.00 89.12 91 GLY A C 1
ATOM 761 O O . GLY A 1 91 ? 0.104 9.548 -11.536 1.00 89.12 91 GLY A O 1
ATOM 762 N N . TYR A 1 92 ? 1.685 11.076 -11.930 1.00 83.69 92 TYR A N 1
ATOM 763 C CA . TYR A 1 92 ? 2.572 10.211 -12.733 1.00 83.69 92 TYR A CA 1
ATOM 764 C C . TYR A 1 92 ? 3.834 9.731 -11.991 1.00 83.69 92 TYR A C 1
ATOM 766 O O . TYR A 1 92 ? 4.762 9.221 -12.610 1.00 83.69 92 TYR A O 1
ATOM 774 N N . LEU A 1 93 ? 3.896 9.907 -10.670 1.00 72.81 93 LEU A N 1
ATOM 775 C CA . LEU A 1 93 ? 5.076 9.584 -9.864 1.00 72.81 93 LEU A CA 1
ATOM 776 C C . LEU A 1 93 ? 5.026 8.134 -9.356 1.00 72.81 93 LEU A C 1
ATOM 778 O O . LEU A 1 93 ? 4.529 7.878 -8.258 1.00 72.81 93 LEU A O 1
ATOM 782 N N . TRP A 1 94 ? 5.542 7.191 -10.153 1.00 76.25 94 TRP A N 1
ATOM 783 C CA . TRP A 1 94 ? 5.488 5.753 -9.854 1.00 76.25 94 TRP A CA 1
ATOM 784 C C . TRP A 1 94 ? 6.817 5.055 -10.164 1.00 76.25 94 TRP A C 1
ATOM 786 O O . TRP A 1 94 ? 7.060 4.645 -11.291 1.00 76.25 94 TRP A O 1
ATOM 796 N N . GLU A 1 95 ? 7.667 4.897 -9.151 1.00 76.44 95 GLU A N 1
ATOM 797 C CA . GLU A 1 95 ? 8.962 4.186 -9.271 1.00 76.44 95 GLU A CA 1
ATOM 798 C C . GLU A 1 95 ? 8.997 2.889 -8.441 1.00 76.44 95 GLU A C 1
ATOM 800 O O . GLU A 1 95 ? 10.000 2.186 -8.382 1.00 76.44 95 GLU A O 1
ATOM 805 N N . ASN A 1 96 ? 7.916 2.576 -7.725 1.00 81.56 96 ASN A N 1
ATOM 806 C CA . ASN A 1 96 ? 7.855 1.464 -6.784 1.00 81.56 96 ASN A CA 1
ATOM 807 C C . ASN A 1 96 ? 6.419 0.954 -6.604 1.00 81.56 96 ASN A C 1
ATOM 809 O O . ASN A 1 96 ? 5.446 1.703 -6.674 1.00 81.56 96 ASN A O 1
ATOM 813 N N . SER A 1 97 ? 6.287 -0.338 -6.310 1.00 86.81 97 SER A N 1
ATOM 814 C CA . SER A 1 97 ? 4.986 -1.004 -6.188 1.00 86.81 97 SER A CA 1
ATOM 815 C C . SER A 1 97 ? 4.159 -0.519 -4.990 1.00 86.81 97 SER A C 1
ATOM 817 O O . SER A 1 97 ? 2.934 -0.575 -5.035 1.00 86.81 97 SER A O 1
ATOM 819 N N . ILE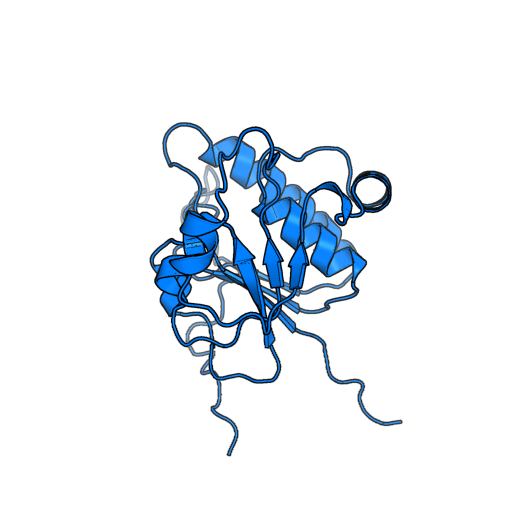 A 1 98 ? 4.781 -0.003 -3.923 1.00 90.88 98 ILE A N 1
ATOM 820 C CA . ILE A 1 98 ? 4.073 0.356 -2.679 1.00 90.88 98 ILE A CA 1
ATOM 821 C C . ILE A 1 98 ? 3.133 1.565 -2.838 1.00 90.88 98 ILE A C 1
ATOM 823 O O . ILE A 1 98 ? 1.946 1.421 -2.544 1.00 90.88 98 ILE A O 1
ATOM 827 N N . PRO A 1 99 ? 3.571 2.737 -3.332 1.00 90.44 99 PRO A N 1
ATOM 828 C CA . PRO A 1 99 ? 2.673 3.856 -3.614 1.00 90.44 99 PRO A CA 1
ATOM 829 C C . PRO A 1 99 ? 1.616 3.503 -4.658 1.00 90.44 99 PRO A C 1
ATOM 831 O O . PRO A 1 99 ? 0.480 3.953 -4.538 1.00 90.44 99 PRO A O 1
ATOM 834 N N . MET A 1 100 ? 1.944 2.641 -5.624 1.00 91.69 100 MET A N 1
ATOM 835 C CA . MET A 1 100 ? 0.958 2.108 -6.562 1.00 91.69 100 MET A CA 1
ATOM 836 C C . MET A 1 100 ? -0.145 1.341 -5.819 1.00 91.69 100 MET A C 1
ATOM 838 O O . MET A 1 100 ? -1.314 1.707 -5.883 1.00 91.69 100 MET A O 1
ATOM 842 N N . LEU A 1 101 ? 0.212 0.360 -4.992 1.00 93.81 101 LEU A N 1
ATOM 843 C CA . LEU A 1 101 ? -0.739 -0.389 -4.162 1.00 93.81 101 LEU A CA 1
ATOM 844 C C . LEU A 1 101 ? -1.601 0.523 -3.280 1.00 93.81 101 LEU A C 1
ATOM 846 O O . LEU A 1 101 ? -2.802 0.302 -3.144 1.00 93.81 101 LEU A O 1
ATOM 850 N N . MET A 1 102 ? -1.021 1.580 -2.711 1.00 94.88 102 MET A N 1
ATOM 851 C CA . MET A 1 102 ? -1.776 2.570 -1.939 1.00 94.88 102 MET A CA 1
ATOM 852 C C . MET A 1 102 ? -2.794 3.323 -2.800 1.00 94.88 102 MET A C 1
ATOM 854 O O . MET A 1 102 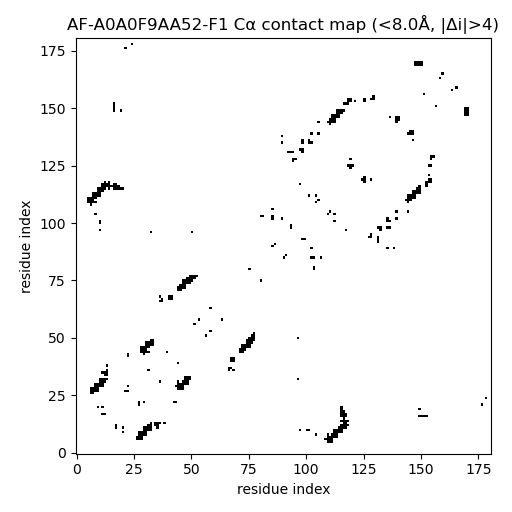? -3.938 3.512 -2.383 1.00 94.88 102 MET A O 1
ATOM 858 N N . ALA A 1 103 ? -2.396 3.746 -3.997 1.00 94.75 103 ALA A N 1
ATOM 859 C CA . ALA A 1 103 ? -3.275 4.426 -4.935 1.00 94.75 103 ALA A CA 1
ATOM 860 C C . ALA A 1 103 ? -4.400 3.502 -5.423 1.00 94.75 103 ALA A C 1
ATOM 862 O O . ALA A 1 103 ? -5.560 3.910 -5.463 1.00 94.75 103 ALA A O 1
ATOM 863 N N . TYR A 1 104 ? -4.094 2.229 -5.685 1.00 94.69 104 TYR A N 1
ATOM 864 C CA . TYR A 1 104 ? -5.094 1.223 -6.031 1.00 94.69 104 TYR A CA 1
ATOM 865 C C . TYR A 1 104 ? -6.069 0.944 -4.885 1.00 94.69 104 TYR A C 1
ATOM 867 O O . TYR A 1 104 ? -7.276 0.858 -5.102 1.00 94.69 104 TYR A O 1
ATOM 875 N N . ALA A 1 105 ? -5.591 0.897 -3.640 1.00 95.69 105 ALA A N 1
ATOM 876 C CA . ALA A 1 105 ? -6.467 0.838 -2.473 1.00 95.69 105 ALA A CA 1
ATOM 877 C C . ALA A 1 105 ? -7.400 2.059 -2.397 1.00 95.69 105 ALA A C 1
ATOM 879 O O . ALA A 1 105 ? -8.589 1.916 -2.105 1.00 95.69 105 ALA A O 1
ATOM 880 N N . GLY A 1 106 ? -6.887 3.252 -2.711 1.00 95.25 106 GLY A N 1
ATOM 881 C CA . GLY A 1 106 ? -7.690 4.467 -2.831 1.00 95.25 106 GLY A CA 1
ATOM 882 C C . GLY A 1 106 ? -8.742 4.391 -3.941 1.00 95.25 106 GLY A C 1
ATOM 883 O O . GLY A 1 106 ? -9.888 4.791 -3.716 1.00 95.25 106 GLY A O 1
ATOM 884 N N . TYR A 1 107 ? -8.380 3.832 -5.096 1.00 94.44 107 TYR A N 1
ATOM 885 C CA . TYR A 1 107 ? -9.275 3.581 -6.226 1.00 94.44 107 TYR A CA 1
ATOM 886 C C . TYR A 1 107 ? -10.407 2.604 -5.861 1.00 94.44 107 TYR A C 1
ATOM 888 O O . TYR A 1 107 ? -11.566 2.881 -6.157 1.00 94.44 107 TYR A O 1
ATOM 896 N N . LEU A 1 108 ? -10.103 1.534 -5.117 1.00 93.31 108 LEU A N 1
ATOM 897 C CA . LEU A 1 108 ? -11.077 0.548 -4.618 1.00 93.31 108 LEU A CA 1
ATOM 898 C C . LEU A 1 108 ? -11.860 0.994 -3.359 1.00 93.31 108 LEU A C 1
ATOM 900 O O . LEU A 1 108 ? -12.531 0.181 -2.718 1.00 93.31 108 LEU A O 1
ATOM 904 N N . ASP A 1 109 ? -11.763 2.274 -2.999 1.00 94.19 109 ASP A N 1
ATOM 905 C CA . ASP A 1 109 ? -12.407 2.928 -1.851 1.00 94.19 109 ASP A CA 1
ATOM 906 C C . ASP A 1 109 ? -12.094 2.327 -0.466 1.00 94.19 109 ASP A C 1
ATOM 908 O O . ASP A 1 109 ? -12.900 2.401 0.466 1.00 94.19 109 ASP A O 1
ATOM 912 N N . TYR A 1 110 ? -10.889 1.781 -0.272 1.00 96.31 110 TYR A N 1
ATOM 913 C CA . TYR A 1 110 ? -10.418 1.465 1.077 1.00 96.31 110 TYR A CA 1
ATOM 914 C C . TYR A 1 110 ? -10.213 2.749 1.878 1.00 96.31 110 TYR A C 1
ATOM 916 O O . TYR A 1 110 ? -9.521 3.683 1.465 1.00 96.31 110 TYR A O 1
ATOM 924 N N . ARG A 1 111 ? -10.802 2.793 3.075 1.00 95.19 111 ARG A N 1
ATOM 925 C CA . ARG A 1 111 ? -10.744 3.979 3.940 1.00 95.19 111 ARG A CA 1
ATOM 926 C C . ARG A 1 111 ? -9.539 3.969 4.858 1.00 95.19 111 ARG A C 1
ATOM 928 O O . ARG A 1 111 ? -9.080 5.036 5.266 1.00 95.19 111 ARG A O 1
ATOM 935 N N . HIS A 1 112 ? -9.062 2.782 5.217 1.00 96.25 112 HIS A N 1
ATOM 936 C CA . HIS A 1 112 ? -7.899 2.608 6.069 1.00 96.25 112 HIS A CA 1
ATOM 937 C C . HIS A 1 112 ? -6.868 1.729 5.355 1.00 96.25 112 HIS A C 1
ATOM 939 O O . HIS A 1 112 ? -7.155 0.578 5.025 1.00 96.25 112 HIS A O 1
ATOM 945 N N . ILE A 1 113 ? -5.677 2.276 5.140 1.00 96.94 113 ILE A N 1
ATOM 946 C CA . ILE A 1 113 ? -4.578 1.645 4.411 1.00 96.94 113 ILE A CA 1
ATOM 947 C C . ILE A 1 113 ? -3.409 1.511 5.379 1.00 96.94 113 ILE A C 1
ATOM 949 O O . ILE A 1 113 ? -2.949 2.506 5.940 1.00 96.94 113 ILE A O 1
ATOM 953 N N . TYR A 1 114 ? -2.953 0.287 5.597 1.00 95.94 114 TYR A N 1
ATOM 954 C CA . TYR A 1 114 ? -1.860 -0.035 6.505 1.00 95.94 114 TYR A CA 1
ATOM 955 C C . TYR A 1 114 ? -0.709 -0.633 5.714 1.00 95.94 114 TYR A C 1
ATOM 957 O O . TYR A 1 114 ? -0.938 -1.393 4.779 1.00 95.94 114 TYR A O 1
ATOM 965 N N . ILE A 1 115 ? 0.517 -0.283 6.079 1.00 93.44 115 ILE A N 1
ATOM 966 C CA . ILE A 1 115 ? 1.716 -0.676 5.343 1.00 93.44 115 ILE A CA 1
ATOM 967 C C . ILE A 1 115 ? 2.685 -1.333 6.323 1.00 93.44 115 ILE A C 1
ATOM 969 O O . ILE A 1 115 ? 3.068 -0.726 7.328 1.00 93.44 115 ILE A O 1
ATOM 973 N N . PHE A 1 116 ? 3.073 -2.568 6.015 1.00 92.19 116 PHE A N 1
ATOM 974 C CA . PHE A 1 116 ? 3.942 -3.415 6.829 1.00 92.19 116 PHE A CA 1
ATOM 975 C C . PHE A 1 116 ? 5.059 -4.000 5.968 1.00 92.19 116 PHE A C 1
ATOM 977 O O . PHE A 1 116 ? 4.821 -4.387 4.831 1.00 92.19 116 PHE A O 1
ATOM 984 N N . GLY A 1 117 ? 6.280 -4.100 6.488 1.00 89.25 117 GLY A N 1
ATOM 985 C CA . GLY A 1 117 ? 7.385 -4.793 5.818 1.00 89.25 117 GLY A CA 1
ATOM 986 C C . GLY A 1 117 ? 7.799 -4.201 4.470 1.00 89.25 117 GLY A C 1
ATOM 987 O O . GLY A 1 117 ? 8.381 -4.913 3.659 1.00 89.25 117 GLY A O 1
ATOM 988 N N . CYS A 1 118 ? 7.478 -2.938 4.208 1.00 86.25 118 CYS A N 1
ATOM 989 C CA . CYS A 1 118 ? 7.766 -2.263 2.950 1.00 86.25 118 CYS A CA 1
ATOM 990 C C . CYS A 1 118 ? 8.906 -1.275 3.188 1.00 86.25 118 CYS A C 1
ATOM 992 O O . CYS A 1 118 ? 8.649 -0.176 3.659 1.00 86.25 118 CYS A O 1
ATOM 994 N N . GLU A 1 119 ? 10.148 -1.658 2.912 1.00 79.94 119 GLU A N 1
ATOM 995 C CA . GLU A 1 119 ? 11.293 -0.749 3.019 1.00 79.94 119 GLU A CA 1
ATOM 996 C C . GLU A 1 119 ? 11.925 -0.552 1.643 1.00 79.94 119 GLU A C 1
ATOM 998 O O . GLU A 1 119 ? 11.861 -1.430 0.783 1.00 79.94 119 GLU A O 1
ATOM 1003 N N . GLY A 1 120 ? 12.510 0.624 1.425 1.00 67.06 120 GLY A N 1
ATOM 1004 C CA . GLY A 1 120 ? 13.392 0.842 0.285 1.00 67.06 120 GLY A CA 1
ATO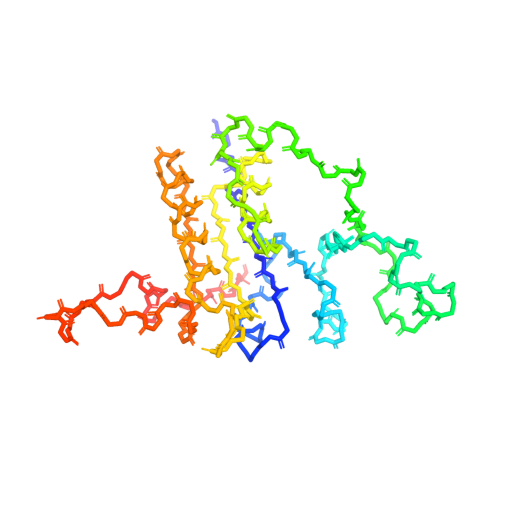M 1005 C C . GLY A 1 120 ? 14.804 0.370 0.600 1.00 67.06 120 GLY A C 1
ATOM 1006 O O . GLY A 1 120 ? 15.196 0.309 1.764 1.00 67.06 120 GLY A O 1
ATOM 1007 N N . ASN A 1 121 ? 15.595 0.081 -0.431 1.00 63.88 121 ASN A N 1
ATOM 1008 C CA . ASN A 1 121 ? 17.032 -0.066 -0.241 1.00 63.88 121 ASN A CA 1
ATOM 1009 C C . ASN A 1 121 ? 17.606 1.282 0.229 1.00 63.88 121 ASN A C 1
ATOM 1011 O O . ASN A 1 121 ? 17.466 2.292 -0.468 1.00 63.88 121 ASN A O 1
ATOM 1015 N N . GLU A 1 122 ? 18.241 1.285 1.405 1.00 55.75 122 GLU A N 1
ATOM 1016 C CA . GLU A 1 122 ? 18.766 2.471 2.098 1.00 55.75 122 GLU A CA 1
ATOM 1017 C C . GLU A 1 122 ? 19.682 3.340 1.224 1.00 55.75 122 GLU A C 1
ATOM 1019 O O . GLU A 1 122 ? 19.780 4.547 1.443 1.00 55.75 122 GLU A O 1
ATOM 1024 N N . TYR A 1 123 ? 20.352 2.740 0.237 1.00 49.22 123 TYR A N 1
ATOM 1025 C CA . TYR A 1 123 ? 21.449 3.380 -0.487 1.00 49.22 123 TYR A CA 1
ATOM 1026 C C . TYR A 1 123 ? 21.101 3.896 -1.885 1.00 49.22 123 TYR A C 1
ATOM 1028 O O . TYR A 1 123 ? 21.833 4.738 -2.401 1.00 49.22 123 TYR A O 1
ATOM 1036 N N . THR A 1 124 ? 20.025 3.417 -2.511 1.00 56.34 124 THR A N 1
ATOM 1037 C CA . THR A 1 124 ? 19.738 3.724 -3.929 1.00 56.34 124 THR A CA 1
ATOM 1038 C C . THR A 1 124 ? 18.341 4.271 -4.148 1.00 56.34 124 THR A C 1
ATOM 1040 O O . THR A 1 124 ? 18.183 5.271 -4.843 1.00 56.34 124 THR A O 1
ATOM 1043 N N . ASP A 1 125 ? 17.343 3.683 -3.491 1.00 62.12 125 ASP A N 1
ATOM 1044 C CA . ASP A 1 125 ? 15.946 3.931 -3.853 1.00 62.12 125 ASP A CA 1
ATOM 1045 C C . ASP A 1 125 ? 15.199 4.711 -2.766 1.00 62.12 125 ASP A C 1
ATOM 1047 O O . ASP A 1 125 ? 14.193 5.364 -3.043 1.00 62.12 125 ASP A O 1
ATOM 1051 N N . ALA A 1 126 ? 15.711 4.715 -1.530 1.00 66.31 126 ALA A N 1
ATOM 1052 C CA . ALA A 1 126 ? 15.012 5.265 -0.371 1.00 66.31 126 ALA A CA 1
ATOM 1053 C C . ALA A 1 126 ? 14.511 6.720 -0.536 1.00 66.31 126 ALA A C 1
ATOM 1055 O O . ALA A 1 126 ? 13.349 6.959 -0.196 1.00 66.31 126 ALA A O 1
ATOM 1056 N N . PRO A 1 127 ? 15.274 7.695 -1.082 1.00 70.62 127 PRO A N 1
ATOM 1057 C CA . PRO A 1 127 ? 14.783 9.072 -1.210 1.00 70.62 127 PRO A CA 1
ATOM 1058 C C . PRO A 1 127 ? 13.621 9.225 -2.202 1.00 70.62 127 PRO A C 1
ATOM 1060 O O . PRO A 1 127 ? 12.632 9.891 -1.893 1.00 70.62 127 PRO A O 1
ATOM 1063 N N . LEU A 1 128 ? 13.717 8.596 -3.379 1.00 73.75 128 LEU A N 1
ATOM 1064 C CA . LEU A 1 128 ? 12.664 8.642 -4.402 1.00 73.75 128 LEU A CA 1
ATOM 1065 C C . LEU A 1 128 ? 11.442 7.830 -3.966 1.00 73.75 128 LEU A C 1
ATOM 1067 O O . LEU A 1 128 ? 10.309 8.293 -4.097 1.00 73.75 128 LEU A O 1
ATOM 1071 N N . MET A 1 129 ? 11.667 6.661 -3.363 1.00 76.06 129 MET A N 1
ATOM 1072 C CA . MET A 1 129 ? 10.598 5.845 -2.797 1.00 76.06 129 MET A CA 1
ATOM 1073 C C . MET A 1 129 ? 9.832 6.597 -1.711 1.00 76.06 129 MET A C 1
ATOM 1075 O O . MET A 1 129 ? 8.601 6.575 -1.716 1.00 76.06 129 MET A O 1
ATOM 1079 N N . ALA A 1 130 ? 10.541 7.287 -0.814 1.00 80.12 130 ALA A N 1
ATOM 1080 C CA . ALA A 1 130 ? 9.935 8.113 0.219 1.00 80.12 130 ALA A CA 1
ATOM 1081 C C . ALA A 1 130 ? 9.130 9.265 -0.395 1.00 80.12 130 ALA A C 1
ATOM 1083 O O . ALA A 1 130 ? 7.977 9.462 -0.018 1.00 80.12 130 ALA A O 1
ATOM 1084 N N . ALA A 1 131 ? 9.686 9.993 -1.369 1.00 82.94 131 ALA A N 1
ATOM 1085 C CA . ALA A 1 131 ? 8.979 11.084 -2.039 1.00 82.94 131 ALA A CA 1
ATOM 1086 C C . ALA A 1 131 ? 7.657 10.614 -2.676 1.00 82.94 131 ALA A C 1
ATOM 1088 O O . ALA A 1 131 ? 6.609 11.211 -2.416 1.00 82.94 131 ALA A O 1
ATOM 1089 N N . ASN A 1 132 ? 7.681 9.504 -3.422 1.00 85.31 132 ASN A N 1
ATOM 1090 C CA . ASN A 1 132 ? 6.481 8.918 -4.029 1.00 85.31 132 ASN A CA 1
ATOM 1091 C C . ASN A 1 132 ? 5.469 8.468 -2.969 1.00 85.31 132 ASN A C 1
ATOM 1093 O O . ASN A 1 132 ? 4.276 8.758 -3.070 1.00 85.31 132 ASN A O 1
ATOM 1097 N N . LEU A 1 133 ? 5.942 7.806 -1.911 1.00 87.50 133 LEU A N 1
ATOM 1098 C CA . LEU A 1 133 ? 5.102 7.378 -0.797 1.00 87.50 133 LEU A CA 1
ATOM 1099 C C . LEU A 1 133 ? 4.395 8.566 -0.132 1.00 87.50 133 LEU A C 1
ATOM 1101 O O . LEU A 1 133 ? 3.183 8.519 0.086 1.00 87.50 133 LEU A O 1
ATOM 1105 N N . TYR A 1 134 ? 5.130 9.639 0.176 1.00 87.19 134 TYR A N 1
ATOM 1106 C CA . TYR A 1 134 ? 4.575 10.834 0.811 1.00 87.19 134 TYR A CA 1
ATOM 1107 C C . TYR A 1 134 ? 3.602 11.576 -0.100 1.00 87.19 134 TYR A C 1
ATOM 1109 O O . TYR A 1 134 ? 2.567 12.034 0.389 1.00 87.19 134 TYR A O 1
ATOM 1117 N N . HIS A 1 135 ? 3.891 11.655 -1.401 1.00 90.50 135 HIS A N 1
ATOM 1118 C CA . HIS A 1 135 ? 2.990 12.236 -2.398 1.00 90.50 135 HIS A CA 1
ATOM 1119 C C . HIS A 1 135 ? 1.631 11.523 -2.392 1.00 90.50 135 HIS A C 1
ATOM 1121 O O . HIS A 1 135 ? 0.594 12.147 -2.150 1.00 90.50 135 HIS A O 1
ATOM 1127 N N . ILE A 1 136 ? 1.637 10.196 -2.533 1.00 92.88 136 ILE A N 1
ATOM 1128 C CA . ILE A 1 136 ? 0.406 9.395 -2.566 1.00 92.88 136 ILE A CA 1
ATOM 1129 C C . ILE A 1 136 ? -0.308 9.385 -1.221 1.00 92.88 136 ILE A C 1
ATOM 1131 O O . ILE A 1 136 ? -1.530 9.523 -1.160 1.00 92.88 136 ILE A O 1
ATOM 1135 N N . MET A 1 137 ? 0.433 9.293 -0.118 1.00 92.94 137 MET A N 1
ATOM 1136 C CA . MET A 1 137 ? -0.151 9.413 1.212 1.00 92.94 137 MET A CA 1
ATOM 1137 C C . MET A 1 137 ? -0.848 10.767 1.408 1.00 92.94 137 MET A C 1
ATOM 1139 O O . MET A 1 137 ? -1.928 10.813 1.999 1.00 92.94 137 MET A O 1
ATOM 1143 N N . GLY A 1 138 ? -0.250 11.857 0.920 1.00 92.69 138 GLY A N 1
ATOM 1144 C CA . GLY A 1 138 ? -0.843 13.192 0.936 1.00 92.69 138 GLY A CA 1
ATOM 1145 C C . GLY A 1 138 ? -2.157 13.242 0.161 1.00 92.69 138 GLY A C 1
ATOM 1146 O O . GLY A 1 138 ? -3.172 13.660 0.721 1.00 92.69 138 GLY A O 1
ATOM 1147 N N . ALA A 1 139 ? -2.161 12.739 -1.076 1.00 94.31 139 ALA A N 1
ATOM 1148 C CA . ALA A 1 139 ? -3.355 12.685 -1.918 1.00 94.31 139 ALA A CA 1
ATOM 1149 C C . ALA A 1 139 ? -4.486 11.861 -1.272 1.00 94.31 139 ALA A C 1
ATOM 1151 O O . ALA A 1 139 ? -5.607 12.341 -1.123 1.00 94.31 139 ALA A O 1
ATOM 1152 N N . LEU A 1 140 ? -4.190 10.657 -0.774 1.00 95.12 140 LEU A N 1
ATOM 1153 C CA . LEU A 1 140 ? -5.180 9.802 -0.105 1.00 95.12 140 LEU A CA 1
ATOM 1154 C C . LEU A 1 140 ? -5.757 10.457 1.160 1.00 95.12 140 LEU A C 1
ATOM 1156 O O . LEU A 1 140 ? -6.951 10.338 1.445 1.00 95.12 140 LEU A O 1
ATOM 1160 N N . ARG A 1 141 ? -4.928 11.173 1.928 1.00 94.56 141 ARG A N 1
ATOM 1161 C CA . ARG A 1 141 ? -5.374 11.901 3.126 1.00 94.56 141 ARG A CA 1
ATOM 1162 C C . ARG A 1 141 ? -6.276 13.086 2.785 1.00 94.56 141 ARG A C 1
ATOM 1164 O O . ARG A 1 141 ? -7.231 13.321 3.522 1.00 94.56 141 ARG A O 1
ATOM 1171 N N . GLN A 1 142 ? -6.027 13.791 1.678 1.00 95.06 142 GLN A N 1
ATOM 1172 C CA . GLN A 1 142 ? -6.932 14.839 1.182 1.00 95.06 142 GLN A CA 1
ATOM 1173 C C . GLN A 1 142 ? -8.322 14.276 0.838 1.00 95.06 142 GLN A C 1
ATOM 1175 O O . GLN A 1 142 ? -9.326 14.950 1.045 1.00 95.06 142 GLN A O 1
ATOM 1180 N N . GLU A 1 143 ? -8.400 13.007 0.429 1.00 94.94 143 GLU A N 1
ATOM 1181 C CA . GLU A 1 143 ? -9.657 12.272 0.206 1.00 94.94 143 GLU A CA 1
ATOM 1182 C C . GLU A 1 143 ? -10.283 11.693 1.496 1.00 94.94 143 GLU A C 1
ATOM 1184 O O . GLU A 1 143 ? -11.190 10.852 1.449 1.00 94.94 143 GLU A O 1
ATOM 1189 N N . GLY A 1 144 ? -9.780 12.087 2.670 1.00 94.50 144 GLY A N 1
ATOM 1190 C CA . GLY A 1 144 ? -10.277 11.641 3.973 1.00 94.50 144 GLY A CA 1
ATOM 1191 C C . GLY A 1 144 ? -9.895 10.205 4.346 1.00 94.50 144 GLY A C 1
ATOM 1192 O O . GLY A 1 144 ? -10.499 9.629 5.255 1.00 94.50 144 GLY A O 1
ATOM 1193 N N . ARG A 1 145 ? -8.920 9.596 3.658 1.00 94.75 145 ARG A N 1
ATOM 1194 C CA . ARG A 1 145 ? -8.430 8.246 3.977 1.00 94.75 145 ARG A CA 1
ATOM 1195 C C . ARG A 1 145 ? -7.388 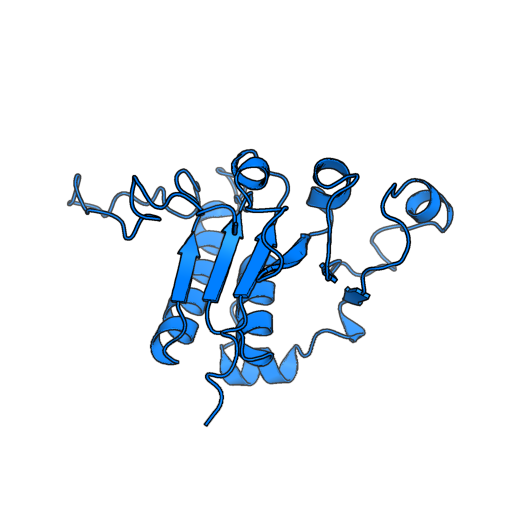8.300 5.082 1.00 94.75 145 ARG A C 1
ATOM 1197 O O . ARG A 1 145 ? -6.650 9.274 5.239 1.00 94.75 145 ARG A O 1
ATOM 1204 N N . LYS A 1 146 ? -7.297 7.213 5.842 1.00 95.19 146 LYS A N 1
ATOM 1205 C CA . LYS A 1 146 ? -6.285 7.039 6.881 1.00 95.19 146 LYS A CA 1
ATOM 1206 C C . LYS A 1 146 ? -5.203 6.104 6.370 1.00 95.19 146 LYS A C 1
ATOM 1208 O O . LYS A 1 146 ? -5.489 4.962 6.027 1.00 95.19 146 LYS A O 1
ATOM 1213 N N . VAL A 1 147 ? -3.973 6.601 6.338 1.00 93.12 147 VAL A N 1
ATOM 1214 C CA . VAL A 1 147 ? -2.792 5.837 5.926 1.00 93.12 147 VAL A CA 1
ATOM 1215 C C . VAL A 1 147 ? -1.873 5.681 7.129 1.00 93.12 147 VAL A C 1
ATOM 1217 O O . VAL A 1 147 ? -1.495 6.686 7.745 1.00 93.12 147 VAL A O 1
ATOM 1220 N N . TYR A 1 148 ? -1.537 4.433 7.440 1.00 92.00 148 TYR A N 1
ATOM 1221 C CA . TYR A 1 148 ? -0.730 4.020 8.579 1.00 92.00 148 TYR A CA 1
ATOM 1222 C C . TYR A 1 148 ? 0.537 3.319 8.091 1.00 92.00 148 TYR A C 1
ATOM 1224 O O . TYR A 1 148 ? 0.466 2.322 7.376 1.00 92.00 148 TYR A O 1
ATOM 1232 N N . LEU A 1 149 ? 1.688 3.826 8.519 1.00 87.19 149 LEU A N 1
ATOM 1233 C CA . LEU A 1 149 ? 2.985 3.187 8.325 1.00 87.19 149 LEU A CA 1
ATOM 1234 C C . LEU A 1 149 ? 3.349 2.458 9.619 1.00 87.19 149 LEU A C 1
ATOM 1236 O O . LEU A 1 149 ? 3.212 3.034 10.704 1.00 87.19 149 LEU A O 1
ATOM 1240 N N . CYS A 1 150 ? 3.777 1.198 9.525 1.00 81.31 150 CYS A N 1
ATOM 1241 C CA . CYS A 1 150 ? 4.253 0.473 10.696 1.00 81.31 150 CYS A CA 1
ATOM 1242 C C . CYS A 1 150 ? 5.443 1.206 11.333 1.00 81.31 150 CYS A C 1
ATOM 1244 O O . CYS A 1 150 ? 6.295 1.777 10.644 1.00 81.31 150 CYS A O 1
ATOM 1246 N N . ASN A 1 151 ? 5.488 1.199 12.668 1.00 61.78 151 ASN A N 1
ATOM 1247 C CA . ASN A 1 151 ? 6.601 1.777 13.409 1.00 61.78 151 ASN A CA 1
ATOM 1248 C C . ASN A 1 151 ? 7.908 1.111 12.940 1.00 61.78 151 ASN A C 1
ATOM 1250 O O . ASN A 1 151 ? 7.920 -0.086 12.670 1.00 61.78 151 ASN A O 1
ATOM 1254 N N . TYR A 1 152 ? 8.984 1.898 12.857 1.00 64.19 152 TYR A N 1
ATOM 1255 C CA . TYR A 1 152 ? 10.324 1.491 12.397 1.00 64.19 152 TYR A CA 1
ATOM 1256 C C . TYR A 1 152 ? 10.540 1.380 10.888 1.00 64.19 152 TYR A C 1
ATOM 1258 O O . TYR A 1 152 ? 11.626 0.966 10.487 1.00 64.19 152 TYR A O 1
ATOM 1266 N N . SER A 1 153 ? 9.594 1.831 10.058 1.00 64.25 153 SER A N 1
ATOM 1267 C CA . SER A 1 153 ? 9.898 1.958 8.636 1.00 64.25 153 SER A CA 1
ATOM 1268 C C . SER A 1 153 ? 10.981 3.007 8.372 1.00 64.25 153 SER A C 1
ATOM 1270 O O . SER A 1 153 ? 10.914 4.145 8.847 1.00 64.25 153 SER A O 1
ATOM 1272 N N . GLN A 1 154 ? 11.979 2.615 7.588 1.00 62.84 154 GLN A N 1
ATOM 1273 C CA . GLN A 1 154 ? 13.021 3.470 7.034 1.00 62.84 154 GLN A CA 1
ATOM 1274 C C . GLN A 1 154 ? 12.460 4.477 6.034 1.00 62.84 154 GLN A C 1
ATOM 1276 O O . GLN A 1 154 ? 13.036 5.542 5.845 1.00 62.84 154 GLN A O 1
ATOM 1281 N N . MET A 1 155 ? 11.275 4.225 5.478 1.00 61.44 155 MET A N 1
ATOM 1282 C CA . MET A 1 155 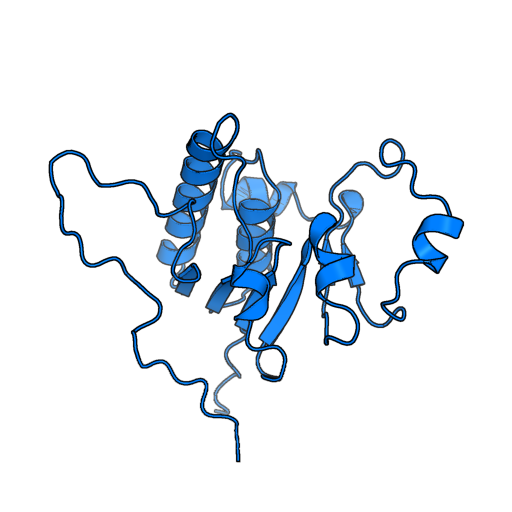? 10.561 5.237 4.695 1.00 61.44 155 MET A CA 1
ATOM 1283 C C . MET A 1 155 ? 10.163 6.461 5.544 1.00 61.44 155 MET A C 1
ATOM 1285 O O . MET A 1 155 ? 9.897 7.536 5.007 1.00 61.44 155 MET A O 1
ATOM 1289 N N . ASP A 1 156 ? 10.163 6.325 6.875 1.00 60.00 156 ASP A N 1
ATOM 1290 C CA . ASP A 1 156 ? 9.856 7.377 7.848 1.00 60.00 156 ASP A CA 1
ATOM 1291 C C . ASP A 1 156 ? 11.102 7.874 8.617 1.00 60.00 156 ASP A C 1
ATOM 1293 O O . ASP A 1 156 ? 10.991 8.659 9.557 1.00 60.00 156 ASP A O 1
ATOM 1297 N N . THR A 1 157 ? 12.330 7.473 8.265 1.00 54.75 157 THR A N 1
ATOM 1298 C CA . THR A 1 157 ? 13.550 7.903 8.995 1.00 54.75 157 THR A CA 1
ATOM 1299 C C . THR A 1 157 ? 14.081 9.281 8.599 1.00 54.75 157 THR A C 1
ATOM 1301 O O . THR A 1 157 ? 15.123 9.701 9.105 1.00 54.75 157 THR A O 1
ATOM 1304 N N . GLY A 1 158 ? 13.337 10.045 7.796 1.00 49.81 158 GLY A N 1
ATOM 1305 C CA . GLY A 1 158 ? 13.621 11.454 7.543 1.00 49.81 158 GLY A CA 1
ATOM 1306 C C . GLY A 1 158 ? 13.476 12.284 8.818 1.00 49.81 158 GLY A C 1
ATOM 1307 O O . GLY A 1 158 ? 12.403 12.803 9.120 1.00 49.81 158 GLY A O 1
ATOM 1308 N N . GLY A 1 159 ? 14.555 12.427 9.588 1.00 47.31 159 GLY A N 1
ATOM 1309 C CA . GLY A 1 159 ? 14.648 13.490 10.579 1.00 47.31 159 GLY A CA 1
ATOM 1310 C C . GLY A 1 159 ? 14.426 14.819 9.862 1.00 47.31 159 GLY A C 1
ATOM 1311 O O . GLY A 1 159 ? 15.150 15.145 8.924 1.00 47.31 159 GLY A O 1
ATOM 1312 N N . LEU A 1 160 ? 13.406 15.575 10.260 1.00 46.91 160 LEU A N 1
ATOM 1313 C CA . LEU A 1 160 ? 13.162 16.885 9.673 1.00 46.91 160 LEU A CA 1
ATOM 1314 C C . LEU A 1 160 ? 14.360 17.776 10.028 1.00 46.91 160 LEU A C 1
ATOM 1316 O O . LEU A 1 160 ? 14.699 17.918 11.207 1.00 46.91 160 LEU A O 1
ATOM 1320 N N . TYR A 1 161 ? 15.048 18.326 9.025 1.00 45.22 161 TYR A N 1
ATOM 1321 C CA . TYR A 1 161 ? 16.224 19.165 9.256 1.00 45.22 161 TYR A CA 1
ATOM 1322 C C . TYR A 1 161 ? 15.866 20.305 10.227 1.00 45.22 161 TYR A C 1
ATOM 1324 O O . TYR A 1 161 ? 14.918 21.053 9.999 1.00 45.22 161 TYR A O 1
ATOM 1332 N N . GLY A 1 162 ? 16.584 20.391 11.351 1.00 47.19 162 GLY A N 1
ATOM 1333 C CA . GLY A 1 162 ? 16.325 21.367 12.419 1.00 47.19 162 GLY A CA 1
ATOM 1334 C C . GLY A 1 162 ? 15.317 20.943 13.501 1.00 47.19 162 GLY A C 1
ATOM 1335 O O . GLY A 1 162 ? 15.245 21.602 14.534 1.00 47.19 162 GLY A O 1
ATOM 1336 N N . TYR A 1 163 ? 14.604 19.824 13.347 1.00 46.12 163 TYR A N 1
ATOM 1337 C CA . TYR A 1 163 ? 13.640 19.318 14.331 1.00 46.12 163 TYR A CA 1
ATOM 1338 C C . TYR A 1 163 ? 13.992 17.888 14.750 1.00 46.12 163 TYR A C 1
ATOM 1340 O O . TYR A 1 163 ? 13.538 16.906 14.169 1.00 46.12 163 TYR A O 1
ATOM 1348 N N . LYS A 1 164 ? 14.776 17.759 15.827 1.00 44.12 164 LYS A N 1
ATOM 1349 C CA . LYS A 1 164 ? 15.168 16.451 16.387 1.00 44.12 164 LYS A CA 1
ATOM 1350 C C . LYS A 1 164 ? 14.003 15.646 16.991 1.00 44.12 164 LYS A C 1
ATOM 1352 O O . LYS A 1 164 ? 14.186 14.468 17.258 1.00 44.12 164 LYS A O 1
ATOM 1357 N N . ASN A 1 165 ? 12.828 16.252 17.203 1.00 43.00 165 ASN A N 1
ATOM 1358 C CA . ASN A 1 165 ? 11.743 15.679 18.011 1.00 43.00 165 ASN A CA 1
ATOM 1359 C C . ASN A 1 165 ? 10.337 15.964 17.448 1.00 43.00 165 ASN A C 1
ATOM 1361 O O . ASN A 1 165 ? 9.492 16.516 18.150 1.00 43.00 165 ASN A O 1
ATOM 1365 N N . LEU A 1 166 ? 10.040 15.596 16.200 1.00 44.03 166 LEU A N 1
ATOM 1366 C CA . LEU A 1 166 ? 8.633 15.527 15.791 1.00 44.03 166 LEU A CA 1
ATOM 1367 C C . LEU A 1 166 ? 8.022 14.211 16.282 1.00 44.03 166 LEU A C 1
ATOM 1369 O O . LEU A 1 166 ? 8.489 13.120 15.946 1.00 44.03 166 LEU A O 1
ATOM 1373 N N . GLN A 1 167 ? 6.968 14.322 17.099 1.00 43.09 167 GLN A N 1
ATOM 1374 C CA . GLN A 1 167 ? 6.060 13.216 17.389 1.00 43.09 167 GLN A CA 1
ATOM 1375 C C . GLN A 1 167 ? 5.407 12.788 16.073 1.00 43.09 167 GLN A C 1
ATOM 1377 O O . GLN A 1 167 ? 4.435 13.373 15.603 1.00 43.09 167 GLN A O 1
ATOM 1382 N N . LYS A 1 168 ? 6.010 11.775 15.456 1.00 47.41 168 LYS A N 1
ATOM 1383 C CA . LYS A 1 168 ? 5.499 11.071 14.284 1.00 47.41 168 LYS A CA 1
ATOM 1384 C C . LYS A 1 168 ? 4.057 10.629 14.549 1.00 47.41 168 LYS A C 1
ATOM 1386 O O . LYS A 1 168 ? 3.742 10.203 15.663 1.00 47.41 168 LYS A O 1
ATOM 1391 N N . THR A 1 169 ? 3.195 10.688 13.535 1.00 43.56 169 THR A N 1
ATOM 1392 C CA . THR A 1 169 ? 1.881 10.023 13.545 1.00 43.56 169 THR A CA 1
ATOM 1393 C C . THR A 1 169 ? 2.118 8.515 13.493 1.00 43.56 169 THR A C 1
ATOM 1395 O O . THR A 1 169 ? 2.014 7.867 12.460 1.00 43.56 169 THR A O 1
ATOM 1398 N N . ARG A 1 170 ? 2.549 7.973 14.630 1.00 52.31 170 ARG A N 1
ATOM 1399 C CA . ARG A 1 170 ? 2.805 6.556 14.850 1.00 52.31 170 ARG A CA 1
ATOM 1400 C C . ARG A 1 170 ? 1.470 5.835 14.951 1.00 52.31 170 ARG A C 1
ATOM 1402 O O . ARG A 1 170 ? 0.477 6.427 15.382 1.00 52.31 170 ARG A O 1
ATOM 1409 N N . ILE A 1 171 ? 1.459 4.540 14.648 1.00 49.44 171 ILE A N 1
ATOM 1410 C CA . ILE A 1 171 ? 0.464 3.664 15.274 1.00 49.44 171 ILE A CA 1
ATOM 1411 C C . ILE A 1 171 ? 0.632 3.895 16.786 1.00 49.44 171 ILE A C 1
ATOM 1413 O O . ILE A 1 171 ? 1.757 3.717 17.272 1.00 49.44 171 ILE A O 1
ATOM 1417 N N . PRO A 1 172 ? -0.393 4.391 17.508 1.00 44.84 172 PRO A N 1
ATOM 1418 C CA . PRO A 1 172 ? -0.238 4.768 18.906 1.00 44.84 172 PRO A CA 1
ATOM 1419 C C . PRO A 1 172 ? 0.395 3.619 19.689 1.00 44.84 172 PRO A C 1
ATOM 1421 O O . PRO A 1 172 ? -0.040 2.475 19.563 1.00 44.84 172 PRO A O 1
ATOM 1424 N N . ALA A 1 173 ? 1.431 3.898 20.480 1.00 40.22 173 ALA A N 1
ATOM 1425 C CA . ALA A 1 173 ? 1.922 2.913 21.436 1.00 40.22 173 ALA A CA 1
ATOM 1426 C C . ALA A 1 173 ? 0.755 2.578 22.383 1.00 40.22 173 ALA A C 1
ATOM 1428 O O . ALA A 1 173 ? 0.221 3.478 23.027 1.00 40.22 173 ALA A O 1
ATOM 1429 N N . GLY A 1 174 ? 0.300 1.321 22.382 1.00 38.94 174 GLY A N 1
ATOM 1430 C CA . GLY A 1 174 ? -0.938 0.900 23.055 1.00 38.94 174 GLY A CA 1
ATOM 1431 C C . GLY A 1 174 ? -2.153 0.705 22.138 1.00 38.94 174 GLY A C 1
ATOM 1432 O O . GLY A 1 174 ? -3.245 0.443 22.635 1.00 38.94 174 GLY A O 1
ATOM 1433 N N . PHE A 1 175 ? -1.999 0.789 20.810 1.00 41.69 175 PHE A N 1
ATOM 1434 C CA . PHE A 1 175 ? -2.984 0.243 19.872 1.00 41.69 175 PHE A CA 1
ATOM 1435 C C . PHE A 1 175 ? -2.894 -1.290 19.901 1.00 41.69 175 PHE A C 1
ATOM 1437 O O . PHE A 1 175 ? -2.321 -1.927 19.022 1.00 41.69 175 PHE A O 1
ATOM 1444 N N . GLU A 1 176 ? -3.412 -1.888 20.970 1.00 38.69 176 GLU A N 1
ATOM 1445 C CA . GLU A 1 176 ? -3.655 -3.321 21.013 1.00 38.69 176 GLU A CA 1
ATOM 1446 C C . GLU A 1 176 ? -4.744 -3.629 19.984 1.00 38.69 176 GLU A C 1
ATOM 1448 O O . GLU A 1 176 ? -5.857 -3.096 20.053 1.00 38.69 176 GLU A O 1
ATOM 1453 N N . PHE A 1 177 ? -4.432 -4.486 19.011 1.00 44.31 177 PHE A N 1
ATOM 1454 C CA . PHE A 1 177 ? -5.473 -5.182 18.270 1.00 44.31 177 PHE A CA 1
ATOM 1455 C C . PHE A 1 177 ? -6.242 -5.996 19.304 1.00 44.31 177 PHE A C 1
ATOM 1457 O O . PHE A 1 177 ? -5.794 -7.066 19.714 1.00 44.31 177 PHE A O 1
ATOM 1464 N N . LYS A 1 178 ? -7.367 -5.459 19.788 1.00 33.12 178 LYS A N 1
ATOM 1465 C CA . LYS A 1 178 ? -8.307 -6.249 20.571 1.00 33.12 178 LYS A CA 1
ATOM 1466 C C . LYS A 1 178 ? -8.696 -7.425 19.686 1.00 33.12 178 LYS A C 1
ATOM 1468 O O . LYS A 1 178 ? -9.412 -7.240 18.703 1.00 33.12 178 LYS A O 1
ATOM 1473 N N . ARG A 1 179 ? -8.153 -8.603 20.001 1.00 32.09 179 ARG A N 1
ATOM 1474 C CA . ARG A 1 179 ? -8.616 -9.874 19.449 1.00 32.09 179 ARG A CA 1
ATOM 1475 C C . ARG A 1 179 ? -10.102 -9.920 19.780 1.00 32.09 179 ARG A C 1
ATOM 1477 O O . ARG A 1 179 ? -10.450 -9.770 20.949 1.00 32.09 179 ARG A O 1
ATOM 1484 N N . GLY A 1 180 ? -10.948 -9.952 18.754 1.00 37.34 180 GLY A N 1
ATOM 1485 C CA . GLY A 1 180 ? -12.389 -10.028 18.957 1.00 37.34 180 GLY A CA 1
ATOM 1486 C C . GLY A 1 180 ? -12.704 -11.248 19.816 1.00 37.34 180 GLY A C 1
ATOM 1487 O O . GLY A 1 180 ? -12.231 -12.339 19.504 1.00 37.34 180 GLY A O 1
ATOM 1488 N N . GLU A 1 181 ? -13.422 -11.018 20.914 1.00 33.91 181 GLU A N 1
ATOM 1489 C CA . GLU A 1 181 ? -14.208 -12.046 21.603 1.00 33.91 181 GLU A CA 1
ATOM 1490 C C . GLU A 1 181 ? -15.424 -12.429 20.751 1.00 33.91 181 GLU A C 1
ATOM 1492 O O . GLU A 1 181 ? -15.970 -11.525 20.068 1.00 33.91 181 GLU A O 1
#

Solvent-accessible surface area (backbone atoms only — not comparable to full-atom values): 10941 Å² total; per-residue (Å²): 132,81,81,75,79,78,44,31,35,35,41,30,30,64,37,83,50,32,75,72,50,66,74,84,48,85,65,48,42,28,32,34,36,68,79,13,61,79,82,44,61,89,56,75,50,49,32,39,40,44,70,58,60,62,89,75,66,68,73,42,77,66,57,60,71,69,48,82,64,72,88,80,39,50,74,42,39,54,92,73,48,64,58,66,66,45,31,77,72,75,48,86,76,75,92,53,71,65,41,50,52,52,46,50,38,50,73,72,62,38,44,34,41,35,41,21,13,66,66,56,54,84,87,82,42,30,70,63,52,30,51,35,37,52,53,45,51,50,55,43,40,76,74,72,31,47,76,44,58,47,78,86,40,67,61,67,62,73,71,51,88,96,43,97,76,73,86,67,90,53,69,56,92,82,70,68,82,74,74,81,129

Mean predicted aligned error: 9.16 Å

Foldseek 3Di:
DPDDLQQEEEEAECAPQSVVPPQLDPSYAYEYEPRCLVVQQPTDHAEYEDADDCVPVVDDPVVVVPRNDPPNHHYQYVVNQPVVVLCVQQNDLDPDVPLSVLSVCVVVVRQEYEYGRDADDPPPCLVSVLVSNVSSCVSSVVVVGHYAYAPPHPSPPPPPVPHNDDPPPHPPPPPPPPPDD

Secondary structure (DSSP, 8-state):
-------EEEEE-SSGGGGGS-TT-TTEEEEEEGGGTTTTTTS--SEEE--S-TTTTT--HHHHHT--S-S-SEEE-TTTS-HHHHHHHH-S--SSHHHHHHHHHHHTT-SEEEEES----TTTTHHHHHHHHHHHHHHHHHTT-EEEEPTT-GGG--PBTTBTT----PSPTT-------

Radius of gyration: 16.74 Å; Cα contacts (8 Å, |Δi|>4): 257; chains: 1; bounding box: 50×46×43 Å

Sequence (181 aa):
MSKEKIRKVAIVGNHITSRDAPWDDEAFDFWIINGAIKDVEGKRVAKWFDLHDWSIANYTPDYLKHIPVKPAFDIVTMDEYPYREIMDRYGYLWENSIPMLMAYAGYLDYRHIYIFGCEGNEYTDAPLMAANLYHIMGALRQEGRKVYLCNYSQMDTGGLYGYKNLQKTRIPAGFEFKRGE

=== Feature glossary ===
Feature key, reading from the visual/contextual features back to the raw sequence:

Rendered structure images. Six rendered views show the 3D structure from the faces of a cube — i.e. along ±x, ±y, ±z. Rendering representation is drawn randomly per protein from cartoon (secondary-structure ribbons), sticks (backbone bonds), or molecular surface; coloring is either N→C rainbow (blue at the N-terminus through red at the C-terminus) or one color per chain.

Contact-map, Ramachandran, and PAE plots. The contact map is a binary N×N matrix image: pixel (i, j) is dark where Cα_i and Cα_j are within 8 Å and |i−j|>4. Because the |i−j|>4 filter removes local helical contacts, off-diagonal stripes parallel to the main diagonal indicate parallel β-sheets; stripes perpendicular to it indicate antiparallel β-sheets. The Ramachandran plot scatters every residue's (φ, ψ) pair against the sterically allowed regions. The PAE heatmap renders the predicted-aligned-error matrix.

InterPro / GO / CATH / organism. Database cross-references. InterPro integrates a dozen domain/family signature databases into unified entries with residue-range hits. GO terms attach function/process/location labels with evidence codes. CATH codes position the fold in a four-level structural taxonomy. Organism is the NCBI-taxonomy species name.

Nearest PDB structures. The Foldseek neighbor list gives the closest experimentally determined structures in the PDB, ranked by structural alignment. TM-score near 1 means near-identical fold; near 0.3 means only rough topology match. This is how one finds what a novel AlphaFold prediction most resembles in the solved-structure universe.

Predicted aligned error. PAE(i, j) answers: if I align the predicted and true structures on residue i, how far off (in Å) do I expect residue j to be? A block-diagonal PAE matrix with low values on the blocks and high values off-diagonal is the signature of a multi-domain protein with confidently predicted domains but uncertain inter-domain orientation.

Solvent-accessible surface area. Accessible surface area quantifies burial. A residue with SASA near zero is packed into the hydrophobic core; one with SASA >100 Å² sits on the surface. Computed here via the Shrake–Rupley numerical algorithm with a 1.4 Å probe.

B-factor. B-factor (Debye–Waller factor) reflects atomic displacement in the crystal lattice. It is an experimental observable (units Å²), not a prediction; low values mean the atom is pinned down, high values mean it moves or is heterogeneous across the crystal.

pLDDT. For AlphaFold models, the B-factor field carries pLDDT — the model's own estimate of local accuracy on a 0–100 scale. Regions with pLDDT<50 should be treated as essentially unmodeled; they often correspond to intrinsically disordered segments.

Backbone torsions (φ/ψ). φ (phi) and ψ (psi) are the two rotatable backbone dihedrals per residue: φ is the C(i-1)–N–Cα–C torsion, ψ is the N–Cα–C–N(i+1) torsion, both in degrees on (−180°, 180°]. α-helical residues cluster near (−60°, −45°); β-strand residues near (−120°, +130°). A Ramachandran plot is simply a scatter of (φ, ψ) for every residue.

Radius of gyration, Cα contacts, bounding box. Radius of gyration (Rg) is the root-mean-square distance of Cα atoms from their centroid — a single number for overall size and compactness. A globular domain of N residues has Rg ≈ 2.2·N^0.38 Å; an extended or disordered chain has a much larger Rg. The Cα contact count is the number of residue pairs whose Cα atoms are within 8 Å and are more than four positions apart in sequence — a standard proxy for tertiary packing density. The bounding box is the smallest axis-aligned box enclosing all Cα atoms.

Secondary structure (3-state, P-SEA). Three-state secondary structure (P-SEA) collapses the eight DSSP classes into helix (a), strand (b), and coil (c). P-SEA assigns these from Cα geometry alone — distances and angles — without requiring backbone oxygens, so it works on any Cα trace.

Secondary structure (8-state, DSSP). DSSP 8-state secondary structure assigns each residue one of H (α-helix), G (3₁₀-helix), I (π-helix), E (extended β-strand), B (isolated β-bridge), T (hydrogen-bonded turn), S (bend), or '-' (coil). The assignment is computed from backbone hydrogen-bond geometry via the Kabsch–Sander algorithm.

Foldseek 3Di. A 3Di character summarizes, for each residue, the relative orientation of the Cα frame of its nearest spatial neighbor. Because it encodes fold topology rather than chemistry, 3Di alignments detect remote structural similarity that sequence alignment misses.

mmCIF coordinates. The mmCIF block holds the 3D Cartesian coordinates of each backbone atom (N, Cα, C, O) in ångströms. mmCIF is the PDB's canonical archive format — a tagged-loop text representation of the atomic model.

Sequence. Sequence gives the chain of amino acids in standard one-letter code (A=alanine, C=cysteine, …, Y=tyrosine), read N→C. It is the only feature that is directly encoded by the gene; all structural features are derived from the folded form of this sequence.